Protein AF-A0A813E340-F1 (afdb_monomer)

Foldseek 3Di:
DPVVVVVVVVVVLPWFAALDADPVRDGPRDTDAFKWKAWLQLGIHDPVVCCVDPVPAQADPRQRDHNTDIDMDTPYPVSCVVVVVVVCPPDDPVVVVVVVVVVVVSVVVSSVSVVVSVVVVVVVVVVVVVVVVVVVVVVVVVVVVVVVVVVVVVVVVVVVVVVVVVVVVVVVVVVVVVVVVVVVVVVVVVVVCCVVVPDDDDDDPPPPDDDDDPDDDDDDDDDDDDDDDDDDDPDPDDPDPDDDDDDDDDDDDPDDDPDPDDDPDDSDDPPPDDDPDDDDDDDDDDDDDD

Radius of gyration: 48.77 Å; 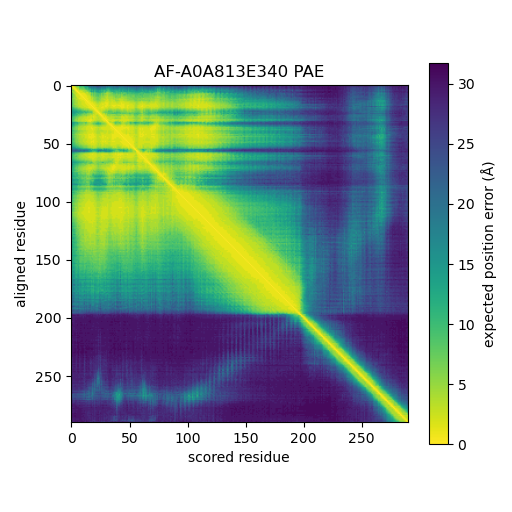Cα contacts (8 Å, |Δi|>4): 130; chains: 1; bounding box: 117×47×152 Å

Organism: Polarella glacialis (NCBI:txid89957)

Solvent-accessible surface area (backbone atoms only — not comparable to full-atom values): 18513 Å² total; per-residue (Å²): 134,71,64,69,59,55,55,50,52,50,52,57,69,74,45,52,50,24,60,50,64,46,97,87,69,52,60,65,59,49,72,51,59,47,63,34,33,36,32,57,75,68,51,42,26,43,68,72,58,42,48,69,47,53,76,87,40,50,42,34,93,79,81,60,45,74,76,40,51,74,42,85,43,63,64,32,71,67,56,43,59,63,46,55,59,64,72,52,63,91,56,54,75,67,58,51,49,53,53,51,49,53,53,48,51,48,52,52,51,52,53,50,51,52,51,51,55,49,50,55,50,49,54,54,48,52,54,51,50,55,52,49,54,49,54,52,49,54,50,53,53,50,54,50,51,53,52,53,53,50,53,51,50,50,52,53,51,50,54,50,48,56,53,52,52,52,51,48,51,52,52,50,53,48,51,55,48,51,53,51,54,48,52,54,50,51,51,51,50,56,49,52,52,50,67,78,56,61,93,69,83,79,83,80,85,78,75,77,72,85,76,82,84,84,81,81,82,83,73,92,84,84,87,88,88,86,89,83,90,88,87,87,78,90,68,89,72,76,91,72,88,67,91,72,88,87,76,88,88,86,78,90,74,94,67,90,75,74,83,76,73,73,79,85,69,82,80,60,78,83,83,79,78,84,81,84,79,84,79,85,82,87,82,85,86,89,85,87,88,134

Mean predicted aligned error: 17.82 Å

pLDDT: mean 73.55, std 25.64, range [28.47, 98.5]

Sequence (290 aa):
MDHGKDDERLAEFYTLRCNWTGQDGQSCGKSMGEDCWITSCGHIFCFEHAKAAFDDGESCPVCQFVGSRIVQANLSREGRAKRKSGFLLGLAPSEILDSAEAALDFWINQKALEAGHRSQRCEILEHRETSIAKSVKDQVEASRSECQELELEQLELQQKLEATEAEQGKVSSHIQRMKRNLADAEEQYASLRRQVYGSSSPAPAFRHQAQPAFGFGSPMFHGATPAGARRTSFAMGPSKVLGQSFDEGQARLHGRLQAGRPALVPAFSFSGAQDSGAASVAGNGFGSLR

Structure (mmCIF, N/CA/C/O backbone):
data_AF-A0A813E340-F1
#
_entry.id   AF-A0A813E340-F1
#
loop_
_atom_site.group_PDB
_atom_site.id
_atom_site.type_symbol
_atom_site.label_atom_id
_atom_site.label_alt_id
_atom_site.label_comp_id
_atom_site.label_asym_id
_atom_site.label_entity_id
_atom_site.label_seq_id
_atom_site.pdbx_PDB_ins_code
_atom_site.Cartn_x
_atom_site.Cartn_y
_atom_site.Cartn_z
_atom_site.occupancy
_atom_site.B_iso_or_equiv
_atom_site.auth_seq_id
_atom_site.auth_comp_id
_atom_site.auth_asym_id
_atom_site.auth_atom_id
_atom_site.pdbx_PDB_model_num
ATOM 1 N N . MET A 1 1 ? -19.128 8.472 -27.074 1.00 48.56 1 MET A N 1
ATOM 2 C CA . MET A 1 1 ? -17.884 7.813 -27.514 1.00 48.56 1 MET A CA 1
ATOM 3 C C . MET A 1 1 ? -16.748 8.497 -26.778 1.00 48.56 1 MET A C 1
ATOM 5 O O . MET A 1 1 ? -16.566 9.693 -26.951 1.00 48.56 1 MET A O 1
ATOM 9 N N . ASP A 1 2 ? -16.113 7.780 -25.854 1.00 58.47 2 ASP A N 1
ATOM 10 C CA . ASP A 1 2 ? -15.209 8.301 -24.813 1.00 58.47 2 ASP A CA 1
ATOM 11 C C . ASP A 1 2 ? -13.740 8.269 -25.283 1.00 58.47 2 ASP A C 1
ATOM 13 O O . ASP A 1 2 ? -12.853 7.815 -24.569 1.00 58.47 2 ASP A O 1
ATOM 17 N N . HIS A 1 3 ? -13.488 8.704 -26.527 1.00 60.94 3 HIS A N 1
ATOM 18 C CA . HIS A 1 3 ? -12.179 8.563 -27.187 1.00 60.94 3 HIS A CA 1
ATOM 19 C C . HIS A 1 3 ? -11.029 9.235 -26.420 1.00 60.94 3 HIS A C 1
ATOM 21 O O . HIS A 1 3 ? -9.895 8.779 -26.499 1.00 60.94 3 HIS A O 1
ATOM 27 N N . GLY A 1 4 ? -11.319 10.272 -25.627 1.00 69.50 4 GLY A N 1
ATOM 28 C CA . GLY A 1 4 ? -10.304 10.960 -24.827 1.00 69.50 4 GLY A CA 1
ATOM 29 C C . GLY A 1 4 ? -9.736 10.120 -23.678 1.00 69.50 4 GLY A C 1
ATOM 30 O O . GLY A 1 4 ? -8.553 10.242 -23.374 1.00 69.50 4 GLY A O 1
ATOM 31 N N . LYS A 1 5 ? -10.535 9.237 -23.061 1.00 70.75 5 LYS A N 1
ATOM 32 C CA . LYS A 1 5 ? -10.056 8.406 -21.940 1.00 70.75 5 LYS A CA 1
ATOM 33 C C . LYS A 1 5 ? -9.198 7.238 -22.396 1.00 70.75 5 LYS A C 1
ATOM 35 O O . LYS A 1 5 ? -8.314 6.808 -21.659 1.00 70.75 5 LYS A O 1
ATOM 40 N N . ASP A 1 6 ? -9.457 6.718 -23.589 1.00 75.81 6 ASP A N 1
ATOM 41 C CA . ASP A 1 6 ? -8.664 5.624 -24.142 1.00 75.81 6 ASP A CA 1
ATOM 42 C C . ASP A 1 6 ? -7.266 6.116 -24.543 1.00 75.81 6 ASP A C 1
ATOM 44 O O . ASP A 1 6 ? -6.274 5.461 -24.219 1.00 75.81 6 ASP A O 1
ATOM 48 N N . ASP A 1 7 ? -7.167 7.316 -25.124 1.00 78.94 7 ASP A N 1
ATOM 49 C CA . ASP A 1 7 ? -5.881 7.953 -25.433 1.00 78.94 7 ASP A CA 1
ATOM 50 C C . ASP A 1 7 ? -5.065 8.262 -24.167 1.00 78.94 7 ASP A C 1
ATOM 52 O O . ASP A 1 7 ? -3.851 8.045 -24.137 1.00 78.94 7 ASP A O 1
ATOM 56 N N . GLU A 1 8 ? -5.719 8.707 -23.091 1.00 81.94 8 GLU A N 1
ATOM 57 C CA . GLU A 1 8 ? -5.068 8.969 -21.802 1.00 81.94 8 GLU A CA 1
ATOM 58 C C . GLU A 1 8 ? -4.536 7.682 -21.151 1.00 81.94 8 GLU A C 1
ATOM 60 O O . GLU A 1 8 ? -3.386 7.630 -20.707 1.00 81.94 8 GLU A O 1
ATOM 65 N N . ARG A 1 9 ? -5.325 6.601 -21.168 1.00 82.56 9 ARG A N 1
ATOM 66 C CA . ARG A 1 9 ? -4.911 5.285 -20.650 1.00 82.56 9 ARG A CA 1
ATOM 67 C C . ARG A 1 9 ? -3.750 4.691 -21.437 1.00 82.56 9 ARG A C 1
ATOM 69 O O . ARG A 1 9 ? -2.840 4.104 -20.851 1.00 82.56 9 ARG A O 1
ATOM 76 N N . LEU A 1 10 ? -3.765 4.843 -22.760 1.00 82.25 10 LEU A N 1
ATOM 77 C CA . LEU A 1 10 ? -2.657 4.422 -23.613 1.00 82.25 10 LEU A CA 1
ATOM 78 C C . LEU A 1 10 ? -1.402 5.245 -23.317 1.00 82.25 10 LEU A C 1
ATOM 80 O O . LEU A 1 10 ? -0.323 4.673 -23.169 1.00 82.25 10 LEU A O 1
ATOM 84 N N . ALA A 1 11 ? -1.527 6.565 -23.168 1.00 82.38 11 ALA A N 1
ATOM 85 C CA . ALA A 1 11 ? -0.404 7.423 -22.804 1.00 82.38 11 ALA A CA 1
ATOM 86 C C . ALA A 1 11 ? 0.206 7.021 -21.450 1.00 82.38 11 ALA A C 1
ATOM 88 O O . ALA A 1 11 ? 1.430 6.935 -21.326 1.00 82.38 11 ALA A O 1
ATOM 89 N N . GLU A 1 12 ? -0.625 6.691 -20.461 1.00 84.69 12 GLU A N 1
ATOM 90 C CA . GLU A 1 12 ? -0.157 6.181 -19.174 1.00 84.69 12 GLU A CA 1
ATOM 91 C C . GLU A 1 12 ? 0.558 4.826 -19.313 1.00 84.69 12 GLU A C 1
ATOM 93 O O . GLU A 1 12 ? 1.640 4.636 -18.750 1.00 84.69 12 GLU A O 1
ATOM 98 N N . PHE A 1 13 ? 0.008 3.897 -20.101 1.00 86.12 13 PHE A N 1
ATOM 99 C CA . PHE A 1 13 ? 0.634 2.598 -20.351 1.00 86.12 13 PHE A CA 1
ATOM 100 C C . PHE A 1 13 ? 1.993 2.733 -21.051 1.00 86.12 13 PHE A C 1
ATOM 102 O O . PHE A 1 13 ? 2.943 2.036 -20.687 1.00 86.12 13 PHE A O 1
ATOM 109 N N . TYR A 1 14 ? 2.121 3.660 -22.005 1.00 86.56 14 TYR A N 1
ATOM 110 C CA . TYR A 1 14 ? 3.369 3.945 -22.720 1.00 86.56 14 TYR A CA 1
ATOM 111 C C . TYR A 1 14 ? 4.336 4.866 -21.966 1.00 86.56 14 TYR A C 1
ATOM 113 O O . TYR A 1 14 ? 5.409 5.195 -22.479 1.00 86.56 14 TYR A O 1
ATOM 121 N N . THR A 1 15 ? 4.012 5.261 -20.741 1.00 89.75 15 THR A N 1
ATOM 122 C CA . THR A 1 15 ? 4.936 6.023 -19.906 1.00 89.75 15 THR A CA 1
ATOM 123 C C . THR A 1 15 ? 5.865 5.065 -19.164 1.00 89.75 15 THR A C 1
ATOM 125 O O . THR A 1 15 ? 5.404 4.120 -18.525 1.00 89.75 15 THR A O 1
ATOM 128 N N . LEU A 1 16 ? 7.180 5.279 -19.263 1.00 92.12 16 LEU A N 1
ATOM 129 C CA . LEU A 1 16 ? 8.168 4.553 -18.455 1.00 92.12 16 LEU A CA 1
ATOM 130 C C . LEU A 1 16 ? 8.245 5.149 -17.056 1.00 92.12 16 LEU A C 1
ATOM 132 O O . LEU A 1 16 ? 8.024 6.347 -16.877 1.00 92.12 16 LEU A O 1
ATOM 136 N N . ARG A 1 17 ? 8.580 4.329 -16.062 1.00 93.44 17 ARG A N 1
ATOM 137 C CA . ARG A 1 17 ? 8.664 4.757 -14.661 1.00 93.44 17 ARG A CA 1
ATOM 138 C C . ARG A 1 17 ? 10.006 4.407 -14.041 1.00 93.44 17 ARG A C 1
ATOM 140 O O . ARG A 1 17 ? 10.667 3.470 -14.459 1.00 93.44 17 ARG A O 1
ATOM 147 N N . CYS A 1 18 ? 10.385 5.164 -13.016 1.00 94.56 18 CYS A N 1
ATOM 148 C CA . CYS A 1 18 ? 11.613 4.934 -12.254 1.00 94.56 18 CYS A CA 1
ATOM 149 C C . CYS A 1 18 ? 11.648 3.509 -11.683 1.00 94.56 18 CYS A C 1
ATOM 151 O O . CYS A 1 18 ? 10.710 3.118 -10.984 1.00 94.56 18 CYS A O 1
ATOM 153 N N . ASN A 1 19 ? 12.741 2.776 -11.917 1.00 94.75 19 ASN A N 1
ATOM 154 C CA . ASN A 1 19 ? 12.944 1.431 -11.369 1.00 94.75 19 ASN A CA 1
ATOM 155 C C . ASN A 1 19 ? 13.501 1.427 -9.938 1.00 94.75 19 ASN A C 1
ATOM 157 O O . ASN A 1 19 ? 13.744 0.352 -9.400 1.00 94.75 19 ASN A O 1
ATOM 161 N N . TRP A 1 20 ? 13.738 2.589 -9.322 1.00 93.06 20 TRP A N 1
ATOM 162 C CA . TRP A 1 20 ? 14.262 2.643 -7.958 1.00 93.06 20 TRP A CA 1
ATOM 163 C C . TRP A 1 20 ? 13.308 1.991 -6.956 1.00 93.06 20 TRP A C 1
ATOM 165 O O . TRP A 1 20 ? 12.118 2.327 -6.932 1.00 93.06 20 TRP A O 1
ATOM 175 N N . THR A 1 21 ? 13.870 1.150 -6.089 1.00 90.12 21 THR A N 1
ATOM 176 C CA . THR A 1 21 ? 13.181 0.511 -4.967 1.00 90.12 21 THR A CA 1
ATOM 177 C C . THR A 1 21 ? 14.000 0.732 -3.700 1.00 90.12 21 THR A C 1
ATOM 179 O O . THR A 1 21 ? 15.180 0.386 -3.652 1.00 90.12 21 THR A O 1
ATOM 182 N N . GLY A 1 22 ? 13.380 1.352 -2.696 1.00 85.38 22 GLY A N 1
ATOM 183 C CA . GLY A 1 22 ? 13.983 1.607 -1.392 1.00 85.38 22 GLY A CA 1
ATOM 184 C C . GLY A 1 22 ? 14.137 0.342 -0.545 1.00 85.38 22 GLY A C 1
ATOM 185 O O . GLY A 1 22 ? 13.577 -0.713 -0.845 1.00 85.38 22 GLY A O 1
ATOM 186 N N . GLN A 1 23 ? 14.893 0.456 0.550 1.00 77.56 23 GLN A N 1
ATOM 187 C CA . GLN A 1 23 ? 15.092 -0.636 1.516 1.00 77.56 23 GLN A CA 1
ATOM 188 C C . GLN A 1 23 ? 13.799 -1.028 2.248 1.00 77.56 23 GLN A C 1
ATOM 190 O O . GLN A 1 23 ? 13.656 -2.156 2.708 1.00 77.56 23 GLN A O 1
ATOM 195 N N . ASP A 1 24 ? 12.853 -0.099 2.325 1.00 76.81 24 ASP A N 1
ATOM 196 C CA . ASP A 1 24 ? 11.502 -0.262 2.859 1.00 76.81 24 ASP A CA 1
ATOM 197 C C . ASP A 1 24 ? 10.534 -0.935 1.865 1.00 76.81 24 ASP A C 1
ATOM 199 O O . ASP A 1 24 ? 9.350 -1.099 2.158 1.00 76.81 24 ASP A O 1
ATOM 203 N N . GLY A 1 25 ? 11.021 -1.322 0.680 1.00 74.62 25 GLY A N 1
ATOM 204 C CA . GLY A 1 25 ? 10.206 -1.902 -0.385 1.00 74.62 25 GLY A CA 1
ATOM 205 C C . GLY A 1 25 ? 9.369 -0.871 -1.144 1.00 74.62 25 GLY A C 1
ATOM 206 O O . GLY A 1 25 ? 8.532 -1.254 -1.965 1.00 74.62 25 GLY A O 1
ATOM 207 N N . GLN A 1 26 ? 9.573 0.432 -0.914 1.00 81.56 26 GLN A N 1
ATOM 208 C CA . GLN A 1 26 ? 8.868 1.463 -1.665 1.00 81.56 26 GLN A CA 1
ATOM 209 C C . GLN A 1 26 ? 9.531 1.699 -3.021 1.00 81.56 26 GLN A C 1
ATOM 211 O O . GLN A 1 26 ? 10.669 2.155 -3.131 1.00 81.56 26 GLN A O 1
ATOM 216 N N . SER A 1 27 ? 8.787 1.413 -4.088 1.00 89.12 27 SER A N 1
ATOM 217 C CA . SER A 1 27 ? 9.181 1.779 -5.447 1.00 89.12 27 SER A CA 1
ATOM 218 C C . SER A 1 27 ? 8.910 3.264 -5.700 1.00 89.12 27 SER A C 1
ATOM 220 O O . SER A 1 27 ? 7.801 3.727 -5.426 1.00 89.12 27 SER A O 1
ATOM 222 N N . CYS A 1 28 ? 9.844 3.985 -6.322 1.00 91.31 28 CYS A N 1
ATOM 223 C CA . CYS A 1 28 ? 9.657 5.394 -6.681 1.00 91.31 28 CYS A CA 1
ATOM 224 C C . CYS A 1 28 ? 8.446 5.606 -7.609 1.00 91.31 28 CYS A C 1
ATOM 226 O O . CYS A 1 28 ? 7.626 6.490 -7.374 1.00 91.31 28 CYS A O 1
ATOM 228 N N . GLY A 1 29 ? 8.335 4.829 -8.695 1.00 85.81 29 GLY A N 1
ATOM 229 C CA . GLY A 1 29 ? 7.180 4.861 -9.606 1.00 85.81 29 GLY A CA 1
ATOM 230 C C . GLY A 1 29 ? 6.949 6.175 -10.373 1.00 85.81 29 GLY A C 1
ATOM 231 O O . GLY A 1 29 ? 5.983 6.264 -11.140 1.00 85.81 29 GLY A O 1
ATOM 232 N N . LYS A 1 30 ? 7.821 7.182 -10.200 1.00 91.88 30 LYS A N 1
ATOM 233 C CA . LYS A 1 30 ? 7.754 8.479 -10.888 1.00 91.88 30 LYS A CA 1
ATOM 234 C C . LYS A 1 30 ? 7.767 8.255 -12.396 1.00 91.88 30 LYS A C 1
ATOM 236 O O . LYS A 1 30 ? 8.644 7.557 -12.906 1.00 91.88 30 LYS A O 1
ATOM 241 N N . SER A 1 31 ? 6.789 8.835 -13.084 1.00 91.56 31 SER A N 1
ATOM 242 C CA . SER A 1 31 ? 6.711 8.840 -14.542 1.00 91.56 31 SER A CA 1
ATOM 243 C C . SER A 1 31 ? 7.904 9.584 -15.133 1.00 91.56 31 SER A C 1
ATOM 245 O O . SER A 1 31 ? 8.224 10.693 -14.703 1.00 91.56 31 SER A O 1
ATOM 247 N N . MET A 1 32 ? 8.555 8.975 -16.117 1.00 89.25 32 MET A N 1
ATOM 248 C CA . MET A 1 32 ? 9.636 9.596 -16.867 1.00 89.25 32 MET A CA 1
ATOM 249 C C . MET A 1 32 ? 9.035 10.538 -17.898 1.00 89.25 32 MET A C 1
ATOM 251 O O . MET A 1 32 ? 8.303 10.112 -18.791 1.00 89.25 32 MET A O 1
ATOM 255 N N . GLY A 1 33 ? 9.315 11.826 -17.716 1.00 76.75 33 GLY A N 1
ATOM 256 C CA . GLY A 1 33 ? 8.955 12.870 -18.662 1.00 76.75 33 GLY A CA 1
ATOM 257 C C . GLY A 1 33 ? 10.010 12.987 -19.755 1.00 76.75 33 GLY A C 1
ATOM 258 O O . GLY A 1 33 ? 10.307 12.029 -20.465 1.00 76.75 33 GLY A O 1
ATOM 259 N N . GLU A 1 34 ? 10.574 14.183 -19.890 1.00 80.69 34 GLU A N 1
ATOM 260 C CA . GLU A 1 34 ? 11.522 14.476 -20.960 1.00 80.69 34 GLU A CA 1
ATOM 261 C C . GLU A 1 34 ? 12.901 13.899 -20.695 1.00 80.69 34 GLU A C 1
ATOM 263 O O . GLU A 1 34 ? 13.431 13.285 -21.605 1.00 80.69 34 GLU A O 1
ATOM 268 N N . ASP A 1 35 ? 13.438 14.011 -19.480 1.00 88.62 35 ASP A N 1
ATOM 269 C CA . ASP A 1 35 ? 14.777 13.526 -19.149 1.00 88.62 35 ASP A CA 1
ATOM 270 C C . ASP A 1 35 ? 14.742 12.385 -18.133 1.00 88.62 35 ASP A C 1
ATOM 272 O O . ASP A 1 35 ? 14.061 12.435 -17.104 1.00 88.62 35 ASP A O 1
ATOM 276 N N . CYS A 1 36 ? 15.525 11.355 -18.424 1.00 93.38 36 CYS A N 1
ATOM 277 C CA . CYS A 1 36 ? 15.741 10.210 -17.559 1.00 93.38 36 CYS A CA 1
ATOM 278 C C . CYS A 1 36 ? 17.195 9.753 -17.639 1.00 93.38 36 CYS A C 1
ATOM 280 O O . CYS A 1 36 ? 17.925 10.102 -18.567 1.00 93.38 36 CYS A O 1
ATOM 282 N N . TRP A 1 37 ? 17.597 8.902 -16.707 1.00 94.12 37 TRP A N 1
ATOM 283 C CA . TRP A 1 37 ? 18.919 8.301 -16.711 1.00 94.12 37 TRP A CA 1
ATOM 284 C C . TRP A 1 37 ? 18.786 6.804 -16.892 1.00 94.12 37 TRP A C 1
ATOM 286 O O . TRP A 1 37 ? 18.037 6.159 -16.163 1.00 94.12 37 TRP A O 1
ATOM 296 N N . ILE A 1 38 ? 19.491 6.266 -17.880 1.00 93.88 38 ILE A N 1
ATOM 297 C CA . ILE A 1 38 ? 19.428 4.857 -18.246 1.00 93.88 38 ILE A CA 1
ATOM 298 C C . ILE A 1 38 ? 20.795 4.241 -18.001 1.00 93.88 38 ILE A C 1
ATOM 300 O O . ILE A 1 38 ? 21.821 4.798 -18.391 1.00 93.88 38 ILE A O 1
ATOM 304 N N . THR A 1 39 ? 20.818 3.090 -17.348 1.00 94.56 39 THR A N 1
ATOM 305 C CA . THR A 1 39 ? 22.041 2.325 -17.160 1.00 94.56 39 THR A CA 1
ATOM 306 C C . THR A 1 39 ? 22.346 1.434 -18.359 1.00 94.56 39 THR A C 1
ATOM 308 O O . THR A 1 39 ? 21.455 1.016 -19.091 1.00 94.56 39 THR A O 1
ATOM 311 N N . SER A 1 40 ? 23.613 1.067 -18.524 1.00 92.25 40 SER A N 1
ATOM 312 C CA . SER A 1 40 ? 24.061 0.065 -19.509 1.00 92.25 40 SER A CA 1
ATOM 313 C C . SER A 1 40 ? 23.384 -1.304 -19.350 1.00 92.25 40 SER A C 1
ATOM 315 O O . SER A 1 40 ? 23.195 -2.006 -20.336 1.00 92.25 40 SER A O 1
ATOM 317 N N . CYS A 1 41 ? 22.952 -1.660 -18.136 1.00 92.56 41 CYS A N 1
ATOM 318 C CA . CYS A 1 41 ? 22.140 -2.853 -17.876 1.00 92.56 41 CYS A CA 1
ATOM 319 C C . CYS A 1 41 ? 20.631 -2.656 -18.126 1.00 92.56 41 CYS A C 1
ATOM 321 O O . CYS A 1 41 ? 19.849 -3.561 -17.850 1.00 92.56 41 CYS A O 1
ATOM 323 N N . GLY A 1 42 ? 20.212 -1.490 -18.629 1.00 92.12 42 GLY A N 1
ATOM 324 C CA . GLY A 1 42 ? 18.847 -1.241 -19.083 1.00 92.12 42 GLY A CA 1
ATOM 325 C C . GLY A 1 42 ? 17.848 -0.830 -18.001 1.00 92.12 42 GLY A C 1
ATOM 326 O O . GLY A 1 42 ? 16.657 -0.994 -18.229 1.00 92.12 42 GLY A O 1
ATOM 327 N N . HIS A 1 43 ? 18.274 -0.287 -16.857 1.00 94.25 43 HIS A N 1
ATOM 328 C CA . HIS A 1 43 ? 17.375 0.267 -15.831 1.00 94.25 43 HIS A CA 1
ATOM 329 C C . HIS A 1 43 ? 17.270 1.792 -15.940 1.00 94.25 43 HIS A C 1
ATOM 331 O O . HIS A 1 43 ? 18.256 2.464 -16.238 1.00 94.25 43 HIS A O 1
ATOM 337 N N . ILE A 1 44 ? 16.080 2.337 -15.684 1.00 95.19 44 ILE A N 1
ATOM 338 C CA . ILE A 1 44 ? 15.746 3.757 -15.805 1.00 95.19 44 ILE A CA 1
ATOM 339 C C . ILE A 1 44 ? 15.495 4.413 -14.440 1.00 95.19 44 ILE A C 1
ATOM 341 O O . ILE A 1 44 ? 14.790 3.881 -13.578 1.00 95.19 44 ILE A O 1
ATOM 345 N N . PHE A 1 45 ? 16.037 5.615 -14.258 1.00 94.69 45 PHE A N 1
ATOM 346 C CA . PHE A 1 45 ? 15.975 6.382 -13.015 1.00 94.69 45 PHE A CA 1
ATOM 347 C C . PHE A 1 45 ? 15.578 7.839 -13.273 1.00 94.69 45 PHE A C 1
ATOM 349 O O . PHE A 1 45 ? 15.897 8.414 -14.318 1.00 94.69 45 PHE A O 1
ATOM 356 N N . CYS A 1 46 ? 14.902 8.456 -12.296 1.00 94.88 46 CYS A N 1
ATOM 357 C CA . CYS A 1 46 ? 14.761 9.913 -12.264 1.00 94.88 46 CYS A CA 1
ATOM 358 C C . CYS A 1 46 ? 16.077 10.555 -11.811 1.00 94.88 46 CYS A C 1
ATOM 360 O O . CYS A 1 46 ? 16.925 9.883 -11.226 1.00 94.88 46 CYS A O 1
ATOM 362 N N . PHE A 1 47 ? 16.207 11.866 -12.017 1.00 93.12 47 PHE A N 1
ATOM 363 C CA . PHE A 1 47 ? 17.400 12.626 -11.635 1.00 93.12 47 PHE A CA 1
ATOM 364 C C . PHE A 1 47 ? 17.836 12.379 -10.187 1.00 93.12 47 PHE A C 1
ATOM 366 O O . PHE A 1 47 ? 18.999 12.095 -9.931 1.00 93.12 47 PHE A O 1
ATOM 373 N N . GLU A 1 48 ? 16.887 12.448 -9.253 1.00 93.50 48 GLU A N 1
ATOM 374 C CA . GLU A 1 48 ? 17.141 12.315 -7.816 1.00 93.50 48 GLU A CA 1
ATOM 375 C C . GLU A 1 48 ? 17.772 10.956 -7.473 1.00 93.50 48 GLU A C 1
ATOM 377 O O . GLU A 1 48 ? 18.801 10.906 -6.805 1.00 93.50 48 GLU A O 1
ATOM 382 N N . HIS A 1 49 ? 17.204 9.859 -7.986 1.00 93.19 49 HIS A N 1
ATOM 383 C CA . HIS A 1 49 ? 17.709 8.509 -7.720 1.00 93.19 49 HIS A CA 1
ATOM 384 C C . HIS A 1 49 ? 18.960 8.175 -8.531 1.00 93.19 49 HIS A C 1
ATOM 386 O O . HIS A 1 49 ? 19.822 7.458 -8.038 1.00 93.19 49 HIS A O 1
ATOM 392 N N . ALA A 1 50 ? 19.082 8.697 -9.753 1.00 92.62 50 ALA A N 1
ATOM 393 C CA . ALA A 1 50 ? 20.293 8.546 -10.550 1.00 92.62 50 ALA A CA 1
ATOM 394 C C . ALA A 1 50 ? 21.485 9.195 -9.843 1.00 92.62 50 ALA A C 1
ATOM 396 O O . ALA A 1 50 ? 22.525 8.567 -9.684 1.00 92.62 50 ALA A O 1
ATOM 397 N N . LYS A 1 51 ? 21.300 10.425 -9.357 1.00 91.69 51 LYS A N 1
ATOM 398 C CA . LYS A 1 51 ? 22.311 11.142 -8.590 1.00 91.69 51 LYS A CA 1
ATOM 399 C C . LYS A 1 51 ? 22.673 10.385 -7.309 1.00 91.69 51 LYS A C 1
ATOM 401 O O . LYS A 1 51 ? 23.828 10.050 -7.101 1.00 91.69 51 LYS A O 1
ATOM 406 N N . ALA A 1 52 ? 21.678 10.015 -6.502 1.00 89.75 52 ALA A N 1
ATOM 407 C CA . ALA A 1 52 ? 21.922 9.304 -5.247 1.00 89.75 52 ALA A CA 1
ATOM 408 C C . ALA A 1 52 ? 22.625 7.944 -5.429 1.00 89.75 52 ALA A C 1
ATOM 410 O O . ALA A 1 52 ? 23.423 7.552 -4.587 1.00 89.75 52 ALA A O 1
ATOM 411 N N . ALA A 1 53 ? 22.324 7.213 -6.506 1.00 87.50 53 ALA A N 1
ATOM 412 C CA . ALA A 1 53 ? 22.873 5.878 -6.730 1.00 87.50 53 ALA A CA 1
ATOM 413 C C . ALA A 1 53 ? 24.281 5.885 -7.341 1.00 87.50 53 ALA A C 1
ATOM 415 O O . ALA A 1 53 ? 25.061 4.976 -7.066 1.00 87.50 53 ALA A O 1
ATOM 416 N N . PHE A 1 54 ? 24.590 6.881 -8.178 1.00 85.38 54 PHE A N 1
ATOM 417 C CA . PHE A 1 54 ? 25.812 6.911 -8.987 1.00 85.38 54 PHE A CA 1
ATOM 418 C C . PHE A 1 54 ? 26.795 8.027 -8.599 1.00 85.38 54 PHE A C 1
ATOM 420 O O . PHE A 1 54 ? 27.846 8.128 -9.225 1.00 85.38 54 PHE A O 1
ATOM 427 N N . ASP A 1 55 ? 26.497 8.829 -7.567 1.00 82.44 55 ASP A N 1
ATOM 428 C CA . ASP A 1 55 ? 27.475 9.757 -6.972 1.00 82.44 55 ASP A CA 1
ATOM 429 C C . ASP A 1 55 ? 28.615 8.985 -6.260 1.00 82.44 55 ASP A C 1
ATOM 431 O O . ASP A 1 55 ? 29.772 9.385 -6.368 1.00 82.44 55 ASP A O 1
ATOM 435 N N . ASP A 1 56 ? 28.313 7.845 -5.615 1.00 69.38 56 ASP A N 1
ATOM 436 C CA . ASP A 1 56 ? 29.276 7.051 -4.819 1.00 69.38 56 ASP A CA 1
ATOM 437 C C . ASP A 1 56 ? 29.488 5.604 -5.326 1.00 69.38 56 ASP A C 1
ATOM 439 O O . ASP A 1 56 ? 30.350 4.881 -4.817 1.00 69.38 56 ASP A O 1
ATOM 443 N N . GLY A 1 57 ? 28.694 5.141 -6.300 1.00 67.25 57 GLY A N 1
ATOM 444 C CA . GLY A 1 57 ? 28.619 3.729 -6.692 1.00 67.25 57 GLY A CA 1
ATOM 445 C C . GLY A 1 57 ? 28.686 3.479 -8.200 1.00 67.25 57 GLY A C 1
ATOM 446 O O . GLY A 1 57 ? 28.049 4.161 -8.995 1.00 67.25 57 GLY A O 1
ATOM 447 N N . GLU A 1 58 ? 29.414 2.431 -8.599 1.00 79.62 58 GLU A N 1
ATOM 448 C CA . GLU A 1 58 ? 29.471 1.949 -9.993 1.00 79.62 58 GLU A CA 1
ATOM 449 C C . GLU A 1 58 ? 28.509 0.776 -10.267 1.00 79.62 58 GLU A C 1
ATOM 451 O O . GLU A 1 58 ? 28.553 0.162 -11.339 1.00 79.62 58 GLU A O 1
ATOM 456 N N . SER A 1 59 ? 27.665 0.404 -9.300 1.00 90.38 59 SER A N 1
ATOM 457 C CA . SER A 1 59 ? 26.746 -0.727 -9.424 1.00 90.38 59 SER A CA 1
ATOM 458 C C . SER A 1 59 ? 25.302 -0.282 -9.619 1.00 90.38 59 SER A C 1
ATOM 460 O O . SER A 1 59 ? 24.827 0.687 -9.032 1.00 90.38 59 SER A O 1
ATOM 462 N N . CYS A 1 60 ? 24.568 -1.006 -10.464 1.00 91.69 60 CYS A N 1
ATOM 463 C CA . CYS A 1 60 ? 23.147 -0.739 -10.631 1.00 91.69 60 CYS A CA 1
ATOM 464 C C . CYS A 1 60 ? 22.379 -1.118 -9.351 1.00 91.69 60 CYS A C 1
ATOM 466 O O . CYS A 1 60 ? 22.464 -2.271 -8.932 1.00 91.69 60 CYS A O 1
ATOM 468 N N . PRO A 1 61 ? 21.549 -0.232 -8.773 1.00 90.38 61 PRO A N 1
ATOM 469 C CA . PRO A 1 61 ? 20.807 -0.539 -7.547 1.00 90.38 61 PRO A CA 1
ATOM 470 C C . PRO A 1 61 ? 19.716 -1.606 -7.740 1.00 90.38 61 PRO A C 1
ATOM 472 O O . PRO A 1 61 ? 19.241 -2.173 -6.763 1.00 90.38 61 PRO A O 1
ATOM 475 N N . VAL A 1 62 ? 19.321 -1.897 -8.987 1.00 91.25 62 VAL A N 1
ATOM 476 C CA . VAL A 1 62 ? 18.250 -2.860 -9.294 1.00 91.25 62 VAL A CA 1
ATOM 477 C C . VAL A 1 62 ? 18.804 -4.272 -9.480 1.00 91.25 62 VAL A C 1
ATOM 479 O O . VAL A 1 62 ? 18.381 -5.196 -8.793 1.00 91.25 62 VAL A O 1
ATOM 482 N N . CYS A 1 63 ? 19.771 -4.455 -10.384 1.00 91.62 63 CYS A N 1
ATOM 483 C CA . CYS A 1 63 ? 20.343 -5.775 -10.684 1.00 91.62 63 CYS A CA 1
ATOM 484 C C . CYS A 1 63 ? 21.728 -6.021 -10.077 1.00 91.62 63 CYS A C 1
ATOM 486 O O . CYS A 1 63 ? 22.293 -7.091 -10.284 1.00 91.62 63 CYS A O 1
ATOM 488 N N . GLN A 1 64 ? 22.289 -5.041 -9.363 1.00 90.62 64 GLN A N 1
ATOM 489 C CA . GLN A 1 64 ? 23.609 -5.115 -8.721 1.00 90.62 64 GLN A CA 1
ATOM 490 C C . GLN A 1 64 ? 24.768 -5.355 -9.702 1.00 90.62 64 GLN A C 1
ATOM 492 O O . GLN A 1 64 ? 25.865 -5.738 -9.299 1.00 90.62 64 GLN A O 1
ATOM 497 N N . PHE A 1 65 ? 24.554 -5.091 -10.995 1.00 90.25 65 PHE A N 1
ATOM 498 C CA . PHE A 1 65 ? 25.599 -5.189 -12.008 1.00 90.25 65 PHE A CA 1
ATOM 499 C C . PHE A 1 65 ? 26.676 -4.124 -11.772 1.00 90.25 65 PHE A C 1
ATOM 501 O O . PHE A 1 65 ? 26.376 -2.929 -11.811 1.00 90.25 65 PHE A O 1
ATOM 508 N N . VAL A 1 66 ? 27.909 -4.566 -11.522 1.00 87.94 66 VAL A N 1
ATOM 509 C CA . VAL A 1 66 ? 29.090 -3.721 -11.275 1.00 87.94 66 VAL A CA 1
ATOM 510 C C . VAL A 1 66 ? 29.650 -3.193 -12.598 1.00 87.94 66 VAL A C 1
ATOM 512 O O . VAL A 1 66 ? 29.695 -3.922 -13.586 1.00 87.94 66 VAL A O 1
ATOM 515 N N . GLY A 1 67 ? 30.087 -1.932 -12.625 1.00 84.38 67 GLY A N 1
ATOM 516 C CA . GLY A 1 67 ? 30.550 -1.262 -13.846 1.00 84.38 67 GLY A CA 1
ATOM 517 C C . GLY A 1 67 ? 29.400 -0.736 -14.710 1.00 84.38 67 GLY A C 1
ATOM 518 O O . GLY A 1 67 ? 29.566 -0.471 -15.903 1.00 84.38 67 GLY A O 1
ATOM 519 N N . SER A 1 68 ? 28.215 -0.592 -14.117 1.00 86.00 68 SER A N 1
ATOM 520 C CA . SER A 1 68 ? 27.033 -0.075 -14.786 1.00 86.00 68 SER A CA 1
ATOM 521 C C . SER A 1 68 ? 27.200 1.418 -15.067 1.00 86.00 68 SER A C 1
ATOM 523 O O . SER A 1 68 ? 26.937 2.254 -14.209 1.00 86.00 68 SER A O 1
ATOM 525 N N . ARG A 1 69 ? 27.559 1.775 -16.302 1.00 87.31 69 ARG A N 1
ATOM 526 C CA . ARG A 1 69 ? 27.555 3.181 -16.740 1.00 87.31 69 ARG A CA 1
ATOM 527 C C . ARG A 1 69 ? 26.133 3.714 -16.837 1.00 87.31 69 ARG A C 1
ATOM 529 O O . ARG A 1 69 ? 25.234 2.965 -17.223 1.00 87.31 69 ARG A O 1
ATOM 536 N N . ILE A 1 70 ? 25.957 4.997 -16.542 1.00 91.31 70 ILE A N 1
ATOM 537 C CA . ILE A 1 70 ? 24.679 5.701 -16.629 1.00 91.31 70 ILE A CA 1
ATOM 538 C C . ILE A 1 70 ? 24.757 6.818 -17.669 1.00 91.31 70 ILE A C 1
ATOM 540 O O . ILE A 1 70 ? 25.747 7.543 -17.744 1.00 91.31 70 ILE A O 1
ATOM 544 N N . VAL A 1 71 ? 23.722 6.940 -18.497 1.00 91.12 71 VAL A N 1
ATOM 545 C CA . VAL A 1 71 ? 23.620 7.966 -19.540 1.00 91.12 71 VAL A CA 1
ATOM 546 C C . VAL A 1 71 ? 22.313 8.728 -19.402 1.00 91.12 71 VAL A C 1
ATOM 548 O O . VAL A 1 71 ? 21.265 8.146 -19.122 1.00 91.12 71 VAL A O 1
ATOM 551 N N . GLN A 1 72 ? 22.364 10.040 -19.620 1.00 90.94 72 GLN A N 1
ATOM 552 C CA . GLN A 1 72 ? 21.156 10.848 -19.715 1.00 90.94 72 GLN A CA 1
ATOM 553 C C . GLN A 1 72 ? 20.490 10.599 -21.072 1.00 90.94 72 GLN A C 1
ATOM 555 O O . GLN A 1 72 ? 21.115 10.706 -22.130 1.00 90.94 72 GLN A O 1
ATOM 560 N N . ALA A 1 73 ? 19.205 10.274 -21.046 1.00 88.00 73 ALA A N 1
ATOM 561 C CA . ALA A 1 73 ? 18.380 10.068 -22.221 1.00 88.00 73 ALA A CA 1
ATOM 562 C C . ALA A 1 73 ? 17.185 11.016 -22.184 1.00 88.00 73 ALA A C 1
ATOM 564 O O . ALA A 1 73 ? 16.626 11.283 -21.123 1.00 88.00 73 ALA A O 1
ATOM 565 N N . ASN A 1 74 ? 16.791 11.494 -23.368 1.00 86.31 74 ASN A N 1
ATOM 566 C CA . ASN A 1 74 ? 15.613 12.334 -23.514 1.00 86.31 74 ASN A CA 1
ATOM 567 C C . ASN A 1 74 ? 14.505 11.547 -24.230 1.00 86.31 74 ASN A C 1
ATOM 569 O O . ASN A 1 74 ? 14.698 11.100 -25.365 1.00 86.31 74 ASN A O 1
ATOM 573 N N . LEU A 1 75 ? 13.372 11.356 -23.556 1.00 82.75 75 LEU A N 1
ATOM 574 C CA . LEU A 1 75 ? 12.225 10.568 -24.013 1.00 82.75 75 LEU A CA 1
ATOM 575 C C . LEU A 1 75 ? 11.098 11.421 -24.617 1.00 82.75 75 LEU A C 1
ATOM 577 O O . LEU A 1 75 ? 10.064 10.872 -25.020 1.00 82.75 75 LEU A O 1
ATOM 581 N N . SER A 1 76 ? 11.291 12.740 -24.751 1.00 81.00 76 SER A N 1
ATOM 582 C CA . SER A 1 76 ? 10.301 13.628 -25.375 1.00 81.00 76 SER A CA 1
ATOM 583 C C . SER A 1 76 ? 9.920 13.145 -26.782 1.00 81.00 76 SER A C 1
ATOM 585 O O . SER A 1 76 ? 10.708 12.527 -27.508 1.00 81.00 76 SER A O 1
ATOM 587 N N . ARG A 1 77 ? 8.671 13.389 -27.194 1.00 74.75 77 ARG A N 1
ATOM 588 C CA . ARG A 1 77 ? 8.171 12.952 -28.510 1.00 74.75 77 ARG A CA 1
ATOM 589 C C . ARG A 1 77 ? 8.985 13.563 -29.657 1.00 74.75 77 ARG A C 1
ATOM 591 O O . ARG A 1 77 ? 9.333 12.851 -30.598 1.00 74.75 77 ARG A O 1
ATOM 598 N N . GLU A 1 78 ? 9.310 14.847 -29.545 1.00 73.94 78 GLU A N 1
ATOM 599 C CA . GLU A 1 78 ? 10.122 15.584 -30.516 1.00 73.94 78 GLU A CA 1
ATOM 600 C C . GLU A 1 78 ? 11.577 15.090 -30.529 1.00 73.94 78 GLU A C 1
ATOM 602 O O . GLU A 1 78 ? 12.117 14.767 -31.592 1.00 73.94 78 GLU A O 1
ATOM 607 N N . GLY A 1 79 ? 12.177 14.906 -29.346 1.00 72.06 79 GLY A N 1
ATOM 608 C CA . GLY A 1 79 ? 13.527 14.364 -29.198 1.00 72.06 79 GLY A CA 1
ATOM 609 C C . GLY A 1 79 ? 13.675 12.962 -29.791 1.00 72.06 79 GLY A C 1
ATOM 610 O O . GLY A 1 79 ? 14.669 12.678 -30.462 1.00 72.06 79 GLY A O 1
ATOM 611 N N . ARG A 1 80 ? 12.663 12.099 -29.624 1.00 74.62 80 ARG A N 1
ATOM 612 C CA . ARG A 1 80 ? 12.625 10.755 -30.224 1.00 74.62 80 ARG A CA 1
ATOM 613 C C . ARG A 1 80 ? 12.497 10.799 -31.745 1.00 74.62 80 ARG A C 1
ATOM 615 O O . ARG A 1 80 ? 13.201 10.055 -32.421 1.00 74.62 80 ARG A O 1
ATOM 622 N N . ALA A 1 81 ? 11.623 11.642 -32.295 1.00 72.69 81 ALA A N 1
ATOM 623 C CA . ALA A 1 81 ? 11.408 11.722 -33.742 1.00 72.69 81 ALA A CA 1
ATOM 624 C C . ALA A 1 81 ? 12.683 12.138 -34.494 1.00 72.69 81 ALA A C 1
ATOM 626 O O . ALA A 1 81 ? 13.038 11.513 -35.491 1.00 72.69 81 ALA A O 1
ATOM 627 N N . LYS A 1 82 ? 13.414 13.130 -33.970 1.00 71.12 82 LYS A N 1
ATOM 628 C CA . LYS A 1 82 ? 14.655 13.637 -34.575 1.00 71.12 82 LYS A CA 1
ATOM 629 C C . LYS A 1 82 ? 15.818 12.640 -34.503 1.00 71.12 82 LYS A C 1
ATOM 631 O O . LYS A 1 82 ? 16.626 12.575 -35.423 1.00 71.12 82 LYS A O 1
ATOM 636 N N . ARG A 1 83 ? 15.906 11.852 -33.424 1.00 72.06 83 ARG A N 1
ATOM 637 C CA . ARG A 1 83 ? 16.976 10.856 -33.229 1.00 72.06 83 ARG A CA 1
ATOM 638 C C . ARG A 1 83 ? 16.806 9.593 -34.069 1.00 72.06 83 ARG A C 1
ATOM 640 O O . ARG A 1 83 ? 17.800 9.023 -34.503 1.00 72.06 83 ARG A O 1
ATOM 647 N N . LYS A 1 84 ? 15.559 9.158 -34.279 1.00 72.88 84 LYS A N 1
ATOM 648 C CA . LYS A 1 84 ? 15.239 7.883 -34.942 1.00 72.88 84 LYS A CA 1
ATOM 649 C C . LYS A 1 84 ? 15.795 7.794 -36.357 1.00 72.88 84 LYS A C 1
ATOM 651 O O . LYS A 1 84 ? 16.401 6.791 -36.692 1.00 72.88 84 LYS A O 1
ATOM 656 N N . SER A 1 85 ? 15.603 8.821 -37.180 1.00 72.88 85 SER A N 1
ATOM 657 C CA . SER A 1 85 ? 16.142 8.805 -38.542 1.00 72.88 85 SER A CA 1
ATOM 658 C C . SER A 1 85 ? 17.662 8.932 -38.529 1.00 72.88 85 SER A C 1
ATOM 660 O O . SER A 1 85 ? 18.332 8.141 -39.174 1.00 72.88 85 SER A O 1
ATOM 662 N N . GLY A 1 86 ? 18.212 9.858 -37.738 1.00 76.06 86 GLY A N 1
ATOM 663 C CA . GLY A 1 86 ? 19.653 10.120 -37.695 1.00 76.06 86 GLY A CA 1
ATOM 664 C C . GLY A 1 86 ? 20.515 8.915 -37.309 1.00 76.06 86 GLY A C 1
ATOM 665 O O . GLY A 1 86 ? 21.561 8.721 -37.914 1.00 76.06 86 GLY A O 1
ATOM 666 N N . PHE A 1 87 ? 20.082 8.093 -36.346 1.00 80.88 87 PHE A N 1
ATOM 667 C CA . PHE A 1 87 ? 20.863 6.928 -35.902 1.00 80.88 87 PHE A CA 1
ATOM 668 C C . PHE A 1 87 ? 20.779 5.711 -36.818 1.00 80.88 87 PHE A C 1
ATOM 670 O O . PHE A 1 87 ? 21.651 4.853 -36.750 1.00 80.88 87 PHE A O 1
ATOM 677 N N . LEU A 1 88 ? 19.739 5.616 -37.645 1.00 85.94 88 LEU A N 1
ATOM 678 C CA . LEU A 1 88 ? 19.552 4.470 -38.536 1.00 85.94 88 LEU A CA 1
ATOM 679 C C . LEU A 1 88 ? 20.196 4.692 -39.913 1.00 85.94 88 LEU A C 1
ATOM 681 O O . LEU A 1 88 ? 20.355 3.745 -40.679 1.00 85.94 88 LEU A O 1
ATOM 685 N N . LEU A 1 89 ? 20.572 5.932 -40.244 1.00 87.44 89 LEU A N 1
ATOM 686 C CA . LEU A 1 89 ? 21.263 6.248 -41.493 1.00 87.44 89 LEU A CA 1
ATOM 687 C C . LEU A 1 89 ? 22.673 5.643 -41.490 1.00 87.44 89 LEU A C 1
ATOM 689 O O . LEU A 1 89 ? 23.495 5.972 -40.642 1.00 87.44 89 LEU A O 1
ATOM 693 N N . GLY A 1 90 ? 22.954 4.795 -42.481 1.00 87.31 90 GLY A N 1
ATOM 694 C CA . GLY A 1 90 ? 24.257 4.146 -42.655 1.00 87.31 90 GLY A CA 1
ATOM 695 C C . GLY A 1 90 ? 24.366 2.746 -42.048 1.00 87.31 90 GLY A C 1
ATOM 696 O O . GLY A 1 90 ? 25.381 2.095 -42.273 1.00 87.31 90 GLY A O 1
ATOM 697 N N . LEU A 1 91 ? 23.330 2.270 -41.349 1.00 90.44 91 LEU A N 1
ATOM 698 C CA . LEU A 1 91 ? 23.252 0.895 -40.853 1.00 90.44 91 LEU A CA 1
ATOM 699 C C . LEU A 1 91 ? 22.695 -0.056 -41.920 1.00 90.44 91 LEU A C 1
ATOM 701 O O . LEU A 1 91 ? 21.818 0.310 -42.711 1.00 90.44 91 LEU A O 1
ATOM 705 N N . ALA A 1 92 ? 23.175 -1.297 -41.924 1.00 94.88 92 ALA A N 1
ATOM 706 C CA . ALA A 1 92 ? 22.595 -2.366 -42.723 1.00 94.88 92 ALA A CA 1
ATOM 707 C C . ALA A 1 92 ? 21.200 -2.751 -42.187 1.00 94.88 92 ALA A C 1
ATOM 709 O O . ALA A 1 92 ? 20.941 -2.628 -40.988 1.00 94.88 92 ALA A O 1
ATOM 710 N N . PRO A 1 93 ? 20.292 -3.284 -43.031 1.00 94.81 93 PRO A N 1
ATOM 711 C CA . PRO A 1 93 ? 18.969 -3.714 -42.576 1.00 94.81 93 PRO A CA 1
ATOM 712 C C . PRO A 1 93 ? 18.996 -4.686 -41.387 1.00 94.81 93 PRO A C 1
ATOM 714 O O . PRO A 1 93 ? 18.121 -4.601 -40.533 1.00 94.81 93 PRO A O 1
ATOM 717 N N . SER A 1 94 ? 19.999 -5.567 -41.302 1.00 94.81 94 SER A N 1
ATOM 718 C CA . SER A 1 94 ? 20.183 -6.467 -40.156 1.00 94.81 94 SER A CA 1
ATOM 719 C C . SER A 1 94 ? 20.455 -5.704 -38.858 1.00 94.81 94 SER A C 1
ATOM 721 O O . SER A 1 94 ? 19.770 -5.929 -37.873 1.00 94.81 94 SER A O 1
ATOM 723 N N . GLU A 1 95 ? 21.359 -4.724 -38.874 1.00 92.94 95 GLU A N 1
ATOM 724 C CA . GLU A 1 95 ? 21.711 -3.927 -37.687 1.00 92.94 95 GLU A CA 1
ATOM 725 C C . GLU A 1 95 ? 20.535 -3.066 -37.199 1.00 92.94 95 GLU A C 1
ATOM 727 O O . GLU A 1 95 ? 20.365 -2.832 -35.999 1.00 92.94 95 GLU A O 1
ATOM 732 N N . ILE A 1 96 ? 19.694 -2.597 -38.130 1.00 92.56 96 ILE A N 1
ATOM 733 C CA . ILE A 1 96 ? 18.455 -1.880 -37.807 1.00 92.56 96 ILE A CA 1
ATOM 734 C C . ILE A 1 96 ? 17.473 -2.810 -37.087 1.00 92.56 96 ILE A C 1
ATOM 736 O O . ILE A 1 96 ? 16.845 -2.388 -36.113 1.00 92.56 96 ILE A O 1
ATOM 740 N N . LEU A 1 97 ? 17.332 -4.054 -37.556 1.00 94.06 97 LEU A N 1
ATOM 741 C CA . LEU A 1 97 ? 16.467 -5.049 -36.922 1.00 94.06 97 LEU A CA 1
ATOM 742 C C . LEU A 1 97 ? 16.985 -5.428 -35.532 1.00 94.06 97 LEU A C 1
ATOM 744 O O . LEU A 1 97 ? 16.198 -5.387 -34.590 1.00 94.06 97 LEU A O 1
ATOM 748 N N . ASP A 1 98 ? 18.289 -5.665 -35.382 1.00 93.31 98 ASP A N 1
ATOM 749 C CA . ASP A 1 98 ? 18.920 -5.967 -34.089 1.00 93.31 98 ASP A CA 1
ATOM 750 C C . ASP A 1 98 ? 18.715 -4.813 -33.088 1.00 93.31 98 ASP A C 1
ATOM 752 O O . ASP A 1 98 ? 18.375 -5.011 -31.920 1.00 93.31 98 ASP A O 1
ATOM 756 N N . SER A 1 99 ? 18.849 -3.567 -33.557 1.00 90.25 99 SER A N 1
ATOM 757 C CA . SER A 1 99 ? 18.598 -2.371 -32.740 1.00 90.25 99 SER A CA 1
ATOM 758 C C . SER A 1 99 ? 17.128 -2.246 -32.326 1.00 90.25 99 SER A C 1
ATOM 760 O O . SER A 1 99 ? 16.823 -1.801 -31.215 1.00 90.25 99 SER A O 1
ATOM 762 N N . ALA A 1 100 ? 16.202 -2.610 -33.218 1.00 91.50 100 ALA A N 1
ATOM 763 C CA . ALA A 1 100 ? 14.773 -2.605 -32.933 1.00 91.50 100 ALA A CA 1
ATOM 764 C C . ALA A 1 100 ? 14.393 -3.704 -31.931 1.00 91.50 100 ALA A C 1
ATOM 766 O O . AL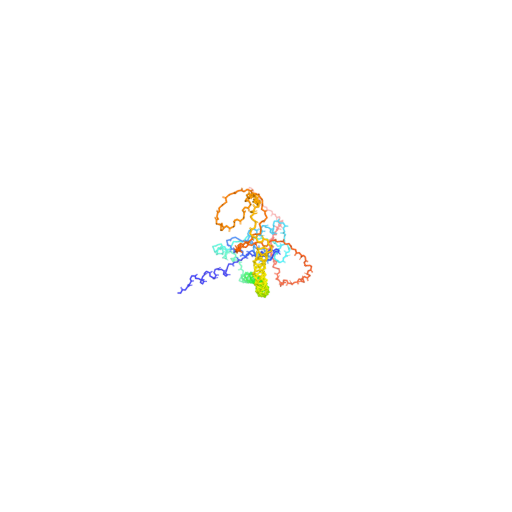A A 1 100 ? 13.618 -3.430 -31.015 1.00 91.50 100 ALA A O 1
ATOM 767 N N . GLU A 1 101 ? 14.964 -4.902 -32.064 1.00 94.75 101 GLU A N 1
ATOM 768 C CA . GLU A 1 101 ? 14.797 -6.011 -31.122 1.00 94.75 101 GLU A CA 1
ATOM 769 C C . GLU A 1 101 ? 15.273 -5.610 -29.721 1.00 94.75 101 GLU A C 1
ATOM 771 O O . GLU A 1 101 ? 14.486 -5.645 -28.777 1.00 94.75 101 GLU A O 1
ATOM 776 N N . ALA A 1 102 ? 16.492 -5.078 -29.593 1.00 90.88 102 ALA A N 1
ATOM 777 C CA . ALA A 1 102 ? 17.021 -4.620 -28.307 1.00 90.88 102 ALA A CA 1
ATOM 778 C C . ALA A 1 102 ? 16.150 -3.527 -27.654 1.00 90.88 102 ALA A C 1
ATOM 780 O O . ALA A 1 102 ? 15.961 -3.502 -26.434 1.00 90.88 102 ALA A O 1
ATOM 781 N N . ALA A 1 103 ? 15.586 -2.615 -28.454 1.00 90.88 103 ALA A N 1
ATOM 782 C CA . ALA A 1 103 ? 14.678 -1.584 -27.955 1.00 90.88 103 ALA A CA 1
ATOM 783 C C . ALA A 1 103 ? 13.328 -2.159 -27.484 1.00 90.88 103 ALA A C 1
ATOM 785 O O . ALA A 1 103 ? 12.766 -1.674 -26.495 1.00 90.88 103 ALA A O 1
ATOM 786 N N . LEU A 1 104 ? 12.804 -3.176 -28.177 1.00 94.44 104 LEU A N 1
ATOM 787 C CA . LEU A 1 104 ? 11.592 -3.890 -27.774 1.00 94.44 104 LEU A CA 1
ATOM 788 C C . LEU A 1 104 ? 11.823 -4.684 -26.488 1.00 94.44 104 LEU A C 1
ATOM 790 O O . LEU A 1 104 ? 11.008 -4.587 -25.573 1.00 94.44 104 LEU A O 1
ATOM 794 N N . ASP A 1 105 ? 12.949 -5.381 -26.378 1.00 94.75 105 ASP A N 1
ATOM 795 C CA . ASP A 1 105 ? 13.326 -6.115 -25.172 1.00 94.75 105 ASP A CA 1
ATOM 796 C C . ASP A 1 105 ? 13.468 -5.186 -23.973 1.00 94.75 105 ASP A C 1
ATOM 798 O O . ASP A 1 105 ? 12.922 -5.461 -22.903 1.00 94.75 105 ASP A O 1
ATOM 802 N N . PHE A 1 106 ? 14.137 -4.042 -24.148 1.00 93.44 106 PHE A N 1
ATOM 803 C CA . PHE A 1 106 ? 14.188 -3.006 -23.120 1.00 93.44 106 PHE A CA 1
ATOM 804 C C . PHE A 1 106 ? 12.775 -2.625 -22.669 1.00 93.44 106 PHE A C 1
ATOM 806 O O . PHE A 1 106 ? 12.476 -2.663 -21.476 1.00 93.44 106 PHE A O 1
ATOM 813 N N . TRP A 1 107 ? 11.881 -2.315 -23.610 1.00 93.81 107 TRP A N 1
ATOM 814 C CA . TRP A 1 107 ? 10.505 -1.933 -23.302 1.00 93.81 107 TRP A CA 1
ATOM 815 C C . TRP A 1 107 ? 9.730 -3.021 -22.542 1.00 93.81 107 TRP A C 1
ATOM 817 O O . TRP A 1 107 ? 9.083 -2.733 -21.531 1.00 93.81 107 TRP A O 1
ATOM 827 N N . ILE A 1 108 ? 9.801 -4.269 -23.006 1.00 95.69 108 ILE A N 1
ATOM 828 C CA . ILE A 1 108 ? 9.134 -5.422 -22.387 1.00 95.69 108 ILE A CA 1
ATOM 829 C C . ILE A 1 108 ? 9.657 -5.627 -20.966 1.00 95.69 108 ILE A C 1
ATOM 831 O O . ILE A 1 108 ? 8.858 -5.749 -20.037 1.00 95.69 108 ILE A O 1
ATOM 835 N N . ASN A 1 109 ? 10.977 -5.587 -20.777 1.00 94.81 109 ASN A N 1
ATOM 836 C CA . ASN A 1 109 ? 11.602 -5.729 -19.466 1.00 94.81 109 ASN A CA 1
ATOM 837 C C . ASN A 1 109 ? 11.174 -4.606 -18.514 1.00 94.81 109 ASN A C 1
ATOM 839 O O . ASN A 1 109 ? 10.819 -4.882 -17.369 1.00 94.81 109 ASN A O 1
ATOM 843 N N . GLN A 1 110 ? 11.101 -3.358 -18.991 1.00 94.00 110 GLN A N 1
ATOM 844 C CA . GLN A 1 110 ? 10.571 -2.251 -18.192 1.00 94.00 110 GLN A CA 1
ATOM 845 C C . GLN A 1 110 ? 9.129 -2.508 -17.742 1.00 94.00 110 GLN A C 1
ATOM 847 O O . GLN A 1 110 ? 8.792 -2.306 -16.574 1.00 94.00 110 GLN A O 1
ATOM 852 N N . LYS A 1 111 ? 8.271 -3.009 -18.636 1.00 94.25 111 LYS A N 1
ATOM 853 C CA . LYS A 1 111 ? 6.872 -3.297 -18.296 1.00 94.25 111 LYS A CA 1
ATOM 854 C C . LYS A 1 111 ? 6.710 -4.507 -17.384 1.00 94.25 111 LYS A C 1
ATOM 856 O O . LYS A 1 111 ? 5.840 -4.476 -16.512 1.00 94.25 111 LYS A O 1
ATOM 861 N N . ALA A 1 112 ? 7.561 -5.519 -17.523 1.00 93.75 112 ALA A N 1
ATOM 862 C CA . ALA A 1 112 ? 7.617 -6.652 -16.609 1.00 93.75 112 ALA A CA 1
ATOM 863 C C . ALA A 1 112 ? 8.036 -6.212 -15.195 1.00 93.75 112 ALA A C 1
ATOM 865 O O . ALA A 1 112 ? 7.368 -6.575 -14.228 1.00 93.75 112 ALA A O 1
ATOM 866 N N . LEU A 1 113 ? 9.067 -5.365 -15.072 1.00 92.25 113 LEU A N 1
ATOM 867 C CA . LEU A 1 113 ? 9.496 -4.794 -13.789 1.00 92.25 113 LEU A CA 1
ATOM 868 C C . LEU A 1 113 ? 8.381 -3.964 -13.136 1.00 92.25 113 LEU A C 1
ATOM 870 O O . LEU A 1 113 ? 8.071 -4.155 -11.961 1.00 92.25 113 LEU A O 1
ATOM 874 N N . GLU A 1 114 ? 7.718 -3.086 -13.897 1.00 92.12 114 GLU A N 1
ATOM 875 C CA . GLU A 1 114 ? 6.575 -2.310 -13.398 1.00 92.12 114 GLU A CA 1
ATOM 876 C C . GLU A 1 114 ? 5.419 -3.206 -12.927 1.00 92.12 114 GLU A C 1
ATOM 878 O O . GLU A 1 114 ? 4.789 -2.923 -11.906 1.00 92.12 114 GLU A O 1
ATOM 883 N N . ALA A 1 115 ? 5.117 -4.281 -13.662 1.00 92.06 115 ALA A N 1
ATOM 884 C CA . ALA A 1 115 ? 4.094 -5.246 -13.271 1.00 92.06 115 ALA A CA 1
ATOM 885 C C . ALA A 1 115 ? 4.478 -5.992 -11.984 1.00 92.06 115 ALA A C 1
ATOM 887 O O . ALA A 1 115 ? 3.635 -6.117 -11.097 1.00 92.06 115 ALA A O 1
ATOM 888 N N . GLY A 1 116 ? 5.743 -6.398 -11.844 1.00 91.81 116 GLY A N 1
ATOM 889 C CA . GLY A 1 116 ? 6.269 -7.014 -10.625 1.00 91.81 116 GLY A CA 1
ATOM 890 C C . GLY A 1 116 ? 6.151 -6.094 -9.409 1.00 91.81 116 GLY A C 1
ATOM 891 O O . GLY A 1 116 ? 5.601 -6.496 -8.387 1.00 91.81 116 GLY A O 1
ATOM 892 N N . HIS A 1 117 ? 6.560 -4.826 -9.539 1.00 89.81 117 HIS A N 1
ATOM 893 C CA . HIS A 1 117 ? 6.416 -3.834 -8.467 1.00 89.81 117 HIS A CA 1
ATOM 894 C C . HIS A 1 117 ? 4.948 -3.612 -8.077 1.00 89.81 117 HIS A C 1
ATOM 896 O O . HIS A 1 117 ? 4.629 -3.481 -6.895 1.00 89.81 117 HIS A O 1
ATOM 902 N N . ARG A 1 118 ? 4.030 -3.576 -9.055 1.00 89.25 118 ARG A N 1
ATOM 903 C CA . ARG A 1 118 ? 2.589 -3.482 -8.776 1.00 89.25 118 ARG A CA 1
ATOM 904 C C . ARG A 1 118 ? 2.073 -4.717 -8.036 1.00 89.25 118 ARG A C 1
ATOM 906 O O . ARG A 1 118 ? 1.372 -4.539 -7.048 1.00 89.25 118 ARG A O 1
ATOM 913 N N . SER A 1 119 ? 2.454 -5.923 -8.462 1.00 92.56 119 SER A N 1
ATOM 914 C CA . SER A 1 119 ? 2.062 -7.179 -7.801 1.00 92.56 119 SER A CA 1
ATOM 915 C C . SER A 1 119 ? 2.516 -7.210 -6.345 1.00 92.56 119 SER A C 1
ATOM 917 O O . SER A 1 119 ? 1.699 -7.399 -5.452 1.00 92.56 119 SER A O 1
ATOM 919 N N . GLN A 1 120 ? 3.790 -6.904 -6.090 1.00 90.12 120 GLN A N 1
ATOM 920 C CA . GLN A 1 120 ? 4.338 -6.865 -4.734 1.00 90.12 120 GLN A CA 1
ATOM 921 C C . GLN A 1 120 ? 3.600 -5.851 -3.847 1.00 90.12 120 GLN A C 1
ATOM 923 O O . GLN A 1 120 ? 3.306 -6.121 -2.684 1.00 90.12 120 GLN A O 1
ATOM 928 N N . ARG A 1 121 ? 3.265 -4.674 -4.388 1.00 88.62 121 ARG A N 1
ATOM 929 C CA . ARG A 1 121 ? 2.471 -3.676 -3.660 1.00 88.62 121 ARG A CA 1
ATOM 930 C C . ARG A 1 121 ? 1.064 -4.179 -3.350 1.00 88.62 121 ARG A C 1
ATOM 932 O O . ARG A 1 121 ? 0.585 -3.919 -2.250 1.00 88.62 121 ARG A O 1
ATOM 939 N N . CYS A 1 122 ? 0.414 -4.869 -4.285 1.00 92.38 122 CYS A N 1
ATOM 940 C CA . CYS A 1 122 ? -0.886 -5.494 -4.050 1.00 92.38 122 CYS A CA 1
ATOM 941 C C . CYS A 1 122 ? -0.801 -6.528 -2.922 1.00 92.38 122 CYS A C 1
ATOM 943 O O . CYS A 1 122 ? -1.563 -6.420 -1.971 1.00 92.38 122 CYS A O 1
ATOM 945 N N . GLU A 1 123 ? 0.186 -7.424 -2.949 1.00 93.81 123 GLU A N 1
ATOM 946 C CA . GLU A 1 123 ? 0.396 -8.435 -1.900 1.00 93.81 123 GLU A CA 1
ATOM 947 C C . GLU A 1 123 ? 0.596 -7.805 -0.509 1.00 93.81 123 GLU A C 1
ATOM 949 O O . GLU A 1 123 ? -0.010 -8.232 0.476 1.00 93.81 123 GLU A O 1
ATOM 954 N N . ILE A 1 124 ? 1.408 -6.744 -0.412 1.00 91.44 124 ILE A N 1
ATOM 955 C CA . ILE A 1 124 ? 1.623 -6.015 0.850 1.00 91.44 124 ILE A CA 1
ATOM 956 C C . ILE A 1 124 ? 0.316 -5.380 1.344 1.00 91.44 124 ILE A C 1
ATOM 958 O O . ILE A 1 124 ? 0.014 -5.421 2.540 1.00 91.44 124 ILE A O 1
ATOM 962 N N . LEU A 1 125 ? -0.458 -4.774 0.439 1.00 93.25 125 LEU A N 1
ATOM 963 C CA . LEU A 1 125 ? -1.728 -4.140 0.783 1.00 93.25 125 LEU A CA 1
ATOM 964 C C . LEU A 1 125 ? -2.776 -5.169 1.219 1.00 93.25 125 LEU A C 1
ATOM 966 O O . LEU A 1 125 ? -3.435 -4.936 2.227 1.00 93.25 125 LEU A O 1
ATOM 970 N N . GLU A 1 126 ? -2.869 -6.314 0.547 1.00 96.50 126 GLU A N 1
ATOM 971 C CA . GLU A 1 126 ? -3.747 -7.429 0.924 1.00 96.50 126 GLU A CA 1
ATOM 972 C C . GLU A 1 126 ? -3.378 -7.989 2.306 1.00 96.50 126 GLU A C 1
ATOM 974 O O . GLU A 1 126 ? -4.241 -8.225 3.159 1.00 96.50 126 GLU A O 1
ATOM 979 N N . HIS A 1 127 ? -2.082 -8.142 2.591 1.00 96.25 127 HIS A N 1
ATOM 980 C CA . HIS A 1 127 ? -1.636 -8.578 3.912 1.00 96.25 127 HIS A CA 1
ATOM 981 C C . HIS A 1 127 ? -1.985 -7.559 5.010 1.00 96.25 127 HIS A C 1
ATOM 983 O O . HIS A 1 127 ? -2.409 -7.921 6.114 1.00 96.25 127 HIS A O 1
ATOM 989 N N . ARG A 1 128 ? -1.856 -6.263 4.710 1.00 96.00 128 ARG A N 1
ATOM 990 C CA . ARG A 1 128 ? -2.237 -5.195 5.639 1.00 96.00 128 ARG A CA 1
ATOM 991 C C . ARG A 1 128 ? -3.749 -5.145 5.852 1.00 96.00 128 ARG A C 1
ATOM 993 O O . ARG A 1 128 ? -4.188 -5.002 6.990 1.00 96.00 128 ARG A O 1
ATOM 1000 N N . GLU A 1 129 ? -4.532 -5.281 4.788 1.00 97.81 129 GLU A N 1
ATOM 1001 C CA . GLU A 1 129 ? -5.993 -5.318 4.836 1.00 97.81 129 GLU A CA 1
ATOM 1002 C C . GLU A 1 129 ? -6.481 -6.473 5.712 1.00 97.81 129 GLU A C 1
ATOM 1004 O O . GLU A 1 129 ? -7.235 -6.252 6.659 1.00 97.81 129 GLU A O 1
ATOM 1009 N N . THR A 1 130 ? -5.987 -7.687 5.466 1.00 98.00 130 THR A N 1
ATOM 1010 C CA . THR A 1 130 ? -6.342 -8.873 6.262 1.00 98.00 130 THR A CA 1
ATOM 1011 C C . THR A 1 130 ? -5.951 -8.727 7.734 1.00 98.00 130 THR A C 1
ATOM 1013 O O . THR A 1 130 ? -6.725 -9.101 8.618 1.00 98.00 130 THR A O 1
ATOM 1016 N N . SER A 1 131 ? -4.796 -8.121 8.020 1.00 97.88 131 SER A N 1
ATOM 1017 C CA . SER A 1 131 ? -4.354 -7.843 9.393 1.00 97.88 131 SER A CA 1
ATOM 1018 C C . SER A 1 131 ? -5.260 -6.835 10.108 1.00 97.88 131 SER A C 1
ATOM 1020 O O . SER A 1 131 ? -5.655 -7.064 11.252 1.00 97.88 131 SER A O 1
ATOM 1022 N N . ILE A 1 132 ? -5.638 -5.745 9.431 1.00 98.12 132 ILE A N 1
ATOM 1023 C CA . ILE A 1 132 ? -6.562 -4.740 9.977 1.00 98.12 132 ILE A CA 1
ATOM 1024 C C . ILE A 1 132 ? -7.947 -5.353 10.192 1.00 98.12 132 ILE A C 1
ATOM 1026 O O . ILE A 1 132 ? -8.523 -5.190 11.266 1.00 98.12 132 ILE A O 1
ATOM 1030 N N . ALA A 1 133 ? -8.467 -6.091 9.210 1.00 98.25 133 ALA A N 1
ATOM 1031 C CA . ALA A 1 133 ? -9.767 -6.746 9.302 1.00 98.25 133 ALA A CA 1
ATOM 1032 C C . ALA A 1 133 ? -9.832 -7.705 10.500 1.00 98.25 133 ALA A C 1
ATOM 1034 O O . ALA A 1 133 ? -10.812 -7.695 11.247 1.00 98.25 133 ALA A O 1
ATOM 1035 N N . LYS A 1 134 ? -8.763 -8.481 10.731 1.00 98.38 134 LYS A N 1
ATOM 1036 C CA . LYS A 1 134 ? -8.642 -9.338 11.913 1.00 98.38 134 LYS A CA 1
ATOM 1037 C C . LYS A 1 134 ? -8.627 -8.521 13.207 1.00 98.38 134 LYS A C 1
ATOM 1039 O O . LYS A 1 134 ? -9.424 -8.800 14.091 1.00 98.38 134 LYS A O 1
ATOM 1044 N N . SER A 1 135 ? -7.786 -7.490 13.300 1.00 98.31 135 SER A N 1
ATOM 1045 C CA . SER A 1 135 ? -7.696 -6.649 14.503 1.00 98.31 135 SER A CA 1
ATOM 1046 C C . SER A 1 135 ? -9.031 -5.996 14.865 1.00 98.31 135 SER A C 1
ATOM 1048 O O . SER A 1 135 ? -9.380 -5.931 16.041 1.00 98.31 135 SER A O 1
ATOM 1050 N N . VAL A 1 136 ? -9.777 -5.508 13.871 1.00 98.38 136 VAL A N 1
ATOM 1051 C CA . VAL A 1 136 ? -11.102 -4.912 14.087 1.00 98.38 136 VAL A CA 1
ATOM 1052 C C . VAL A 1 136 ? -12.090 -5.969 14.568 1.00 98.38 136 VAL A C 1
ATOM 1054 O O . VAL A 1 136 ? -12.839 -5.718 15.508 1.00 98.38 136 VAL A O 1
ATOM 1057 N N . LYS A 1 137 ? -12.081 -7.159 13.957 1.00 98.44 137 LYS A N 1
ATOM 1058 C CA . LYS A 1 137 ? -12.934 -8.270 14.384 1.00 98.44 137 LYS A CA 1
ATOM 1059 C C . LYS A 1 137 ? -12.660 -8.658 15.840 1.00 98.44 137 LYS A C 1
ATOM 1061 O O . LYS A 1 137 ? -13.605 -8.739 16.618 1.00 98.44 137 LYS A O 1
ATOM 1066 N N . ASP A 1 138 ? -11.390 -8.832 16.197 1.00 98.25 138 ASP A N 1
ATOM 1067 C CA . ASP A 1 138 ? -10.968 -9.202 17.550 1.00 98.25 138 ASP A CA 1
ATOM 1068 C C . ASP A 1 138 ? -11.393 -8.126 18.571 1.00 98.25 138 ASP A C 1
ATOM 1070 O O . ASP A 1 138 ? -11.901 -8.449 19.643 1.00 98.25 138 ASP A O 1
ATOM 1074 N N . GLN A 1 139 ? -11.275 -6.837 18.221 1.00 98.38 139 GLN A N 1
ATOM 1075 C CA . GLN A 1 139 ? -11.716 -5.733 19.080 1.00 98.38 139 GLN A CA 1
ATOM 1076 C C . GLN A 1 139 ? -13.239 -5.706 19.271 1.00 98.38 139 GLN A C 1
ATOM 1078 O O . GLN A 1 139 ? -13.716 -5.499 20.384 1.00 98.38 139 GLN A O 1
ATOM 1083 N N . VAL A 1 140 ? -14.011 -5.930 18.203 1.00 98.50 140 VAL A N 1
ATOM 1084 C CA . VAL A 1 140 ? -15.479 -5.995 18.280 1.00 98.50 140 VAL A CA 1
ATOM 1085 C C . VAL A 1 140 ? -15.927 -7.166 19.152 1.00 98.50 140 VAL A C 1
ATOM 1087 O O . VAL A 1 140 ? -16.866 -7.023 19.933 1.00 98.50 140 VAL A O 1
ATOM 1090 N N . GLU A 1 141 ? -15.266 -8.316 19.037 1.00 98.38 141 GLU A N 1
ATOM 1091 C CA . GLU A 1 141 ? -15.570 -9.496 19.846 1.00 98.38 141 GLU A CA 1
ATOM 1092 C C . GLU A 1 141 ? -15.223 -9.277 21.325 1.00 98.38 141 GLU A C 1
ATOM 1094 O O . GLU A 1 141 ? -16.052 -9.566 22.189 1.00 98.38 141 GLU A O 1
ATOM 1099 N N . ALA A 1 142 ? -14.072 -8.662 21.617 1.00 98.19 142 ALA A N 1
ATOM 1100 C CA . ALA A 1 142 ? -13.684 -8.288 22.976 1.00 98.19 142 ALA A CA 1
ATOM 1101 C C . ALA A 1 142 ? -14.679 -7.301 23.611 1.00 98.19 142 ALA A C 1
ATOM 1103 O O . ALA A 1 142 ? -15.189 -7.561 24.699 1.00 98.19 142 ALA A O 1
ATOM 1104 N N . SER A 1 143 ? -15.027 -6.215 22.911 1.00 98.25 143 SER A N 1
ATOM 1105 C CA . SER A 1 143 ? -16.017 -5.250 23.407 1.00 98.25 143 SER A CA 1
ATOM 1106 C C . SER A 1 143 ? -17.401 -5.874 23.579 1.00 98.25 143 SER A C 1
ATOM 1108 O O . SER A 1 143 ? -18.110 -5.537 24.521 1.00 98.25 143 SER A O 1
ATOM 1110 N N . ARG A 1 144 ? -17.800 -6.810 22.708 1.00 98.31 144 ARG A N 1
ATOM 1111 C CA . ARG A 1 144 ? -19.063 -7.540 22.872 1.00 98.31 144 ARG A CA 1
ATOM 1112 C C . ARG A 1 144 ? -19.062 -8.394 24.142 1.00 98.31 144 ARG A C 1
ATOM 1114 O O . ARG A 1 144 ? -20.082 -8.416 24.823 1.00 98.31 144 ARG A O 1
ATOM 1121 N N . SER A 1 145 ? -17.959 -9.080 24.445 1.00 98.25 145 SER A N 1
ATOM 1122 C CA . SER A 1 145 ? -17.822 -9.860 25.683 1.00 98.25 145 SER A CA 1
ATOM 1123 C C . SER A 1 145 ? -17.915 -8.961 26.916 1.00 98.25 145 SER A C 1
ATOM 1125 O O . SER A 1 145 ? -18.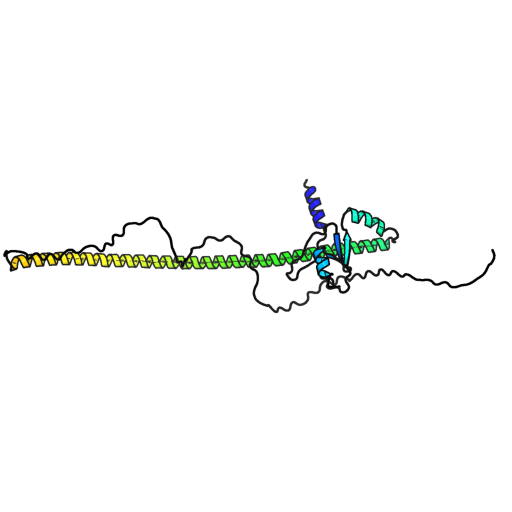674 -9.255 27.831 1.00 98.25 145 SER A O 1
ATOM 1127 N N . GLU A 1 146 ? -17.221 -7.820 26.904 1.00 98.19 146 GLU A N 1
ATOM 1128 C CA . GLU A 1 146 ? -17.258 -6.843 27.999 1.00 98.19 146 GLU A CA 1
ATOM 1129 C C . GLU A 1 146 ? -18.672 -6.278 28.217 1.00 98.19 146 GLU A C 1
ATOM 1131 O O . GLU A 1 146 ? -19.140 -6.194 29.350 1.00 98.19 146 GLU A O 1
ATOM 1136 N N . CYS A 1 147 ? -19.404 -5.956 27.142 1.00 98.12 147 CYS A N 1
ATOM 1137 C CA . CYS A 1 147 ? -20.802 -5.537 27.257 1.00 98.12 147 CYS A CA 1
ATOM 1138 C C . CYS A 1 147 ? -21.678 -6.616 27.909 1.00 98.12 147 CYS A C 1
ATOM 1140 O O . CYS A 1 147 ? -22.492 -6.288 28.765 1.00 98.12 147 CYS A O 1
ATOM 1142 N N . GLN A 1 148 ? -21.501 -7.888 27.538 1.00 98.31 148 GLN A N 1
ATOM 1143 C CA . GLN A 1 148 ? -22.262 -8.993 28.132 1.00 98.31 148 GLN A CA 1
ATOM 1144 C C . GLN A 1 148 ? -21.951 -9.170 29.622 1.00 98.31 148 GLN A C 1
ATOM 1146 O O . GLN A 1 148 ? -22.862 -9.394 30.416 1.00 98.31 148 GLN A O 1
ATOM 1151 N N . GLU A 1 149 ? -20.685 -9.046 30.018 1.00 98.31 149 GLU A N 1
ATOM 1152 C CA . GLU A 1 149 ? -20.278 -9.117 31.425 1.00 98.31 149 GLU A CA 1
ATOM 1153 C C . GLU A 1 149 ? -20.881 -7.971 32.247 1.00 98.31 149 GLU A C 1
ATOM 1155 O O . GLU A 1 149 ? -21.457 -8.212 33.308 1.00 98.31 149 GLU A O 1
ATOM 1160 N N . LEU A 1 150 ? -20.833 -6.741 31.727 1.00 98.31 150 LEU A N 1
ATOM 1161 C CA . LEU A 1 150 ? -21.426 -5.573 32.383 1.00 98.31 150 LEU A CA 1
ATOM 1162 C C . LEU A 1 150 ? -22.955 -5.667 32.480 1.00 98.31 150 LEU A C 1
ATOM 1164 O O . LEU A 1 150 ? -23.526 -5.257 33.489 1.00 98.31 150 LEU A O 1
ATOM 1168 N N . GLU A 1 151 ? -23.630 -6.219 31.468 1.00 98.25 151 GLU A N 1
ATOM 1169 C CA . GLU A 1 151 ? -25.076 -6.480 31.513 1.00 98.25 151 GLU A CA 1
ATOM 1170 C C . GLU A 1 151 ? -25.435 -7.486 32.621 1.00 98.25 151 GLU A C 1
ATOM 1172 O O . GLU A 1 151 ? -26.414 -7.288 33.348 1.00 98.25 151 GLU A O 1
ATOM 1177 N N . LEU A 1 152 ? -24.630 -8.540 32.796 1.00 98.38 152 LEU A N 1
ATOM 1178 C CA . LEU A 1 152 ? -24.812 -9.516 33.874 1.00 98.38 152 LEU A CA 1
ATOM 1179 C C . LEU A 1 152 ? -24.563 -8.899 35.257 1.00 98.38 152 LEU A C 1
ATOM 1181 O O . LEU A 1 152 ? -25.365 -9.109 36.169 1.00 98.38 152 LEU A O 1
ATOM 1185 N N . GLU A 1 153 ? -23.498 -8.112 35.414 1.00 98.31 153 GLU A N 1
ATOM 1186 C CA . GLU A 1 153 ? -23.203 -7.411 36.669 1.00 98.31 153 GLU A CA 1
ATOM 1187 C C . GLU A 1 153 ? -24.304 -6.397 37.012 1.00 98.31 153 GLU A C 1
ATOM 1189 O O . GLU A 1 153 ? -24.746 -6.313 38.160 1.00 98.31 153 GLU A O 1
ATOM 1194 N N . GLN A 1 154 ? -24.810 -5.663 36.016 1.00 98.12 154 GLN A N 1
ATOM 1195 C CA . GLN A 1 154 ? -25.921 -4.734 36.199 1.00 98.12 154 GLN A CA 1
ATOM 1196 C C . GLN A 1 154 ? -27.169 -5.454 36.721 1.00 98.12 154 GLN A C 1
ATOM 1198 O O . GLN A 1 154 ? -27.807 -4.962 37.655 1.00 98.12 154 GLN A O 1
ATOM 1203 N N . LEU A 1 155 ? -27.502 -6.619 36.156 1.00 98.38 155 LEU A N 1
ATOM 1204 C CA . LEU A 1 155 ? -28.625 -7.434 36.616 1.00 98.38 155 LEU A CA 1
ATOM 1205 C C . LEU A 1 155 ? -28.417 -7.918 38.060 1.00 98.38 155 LEU A C 1
ATOM 1207 O O . LEU A 1 155 ? -29.338 -7.853 38.875 1.00 98.38 155 LEU A O 1
ATOM 1211 N N . GLU A 1 156 ? -27.210 -8.371 38.403 1.00 98.38 156 GLU A N 1
ATOM 1212 C CA . GLU A 1 156 ? -26.882 -8.813 39.762 1.00 98.38 156 GLU A CA 1
ATOM 1213 C C . GLU A 1 156 ? -26.997 -7.663 4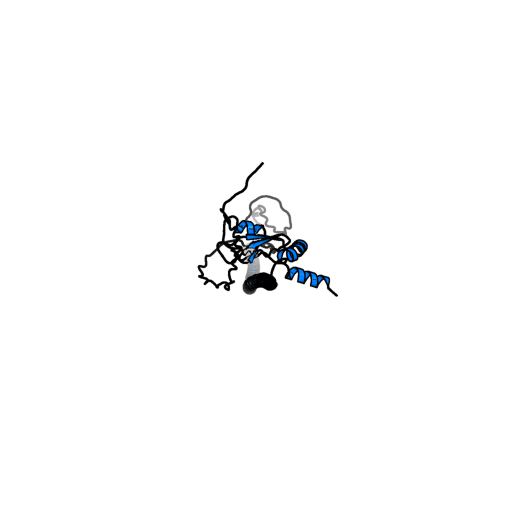0.777 1.00 98.38 156 GLU A C 1
ATOM 1215 O O . GLU A 1 156 ? -27.568 -7.824 41.860 1.00 98.38 156 GLU A O 1
ATOM 1220 N N . LEU A 1 157 ? -26.482 -6.481 40.433 1.00 98.06 157 LEU A N 1
ATOM 1221 C CA . LEU A 1 157 ? -26.566 -5.293 41.280 1.00 98.06 157 LEU A CA 1
ATOM 1222 C C . LEU A 1 157 ? -28.010 -4.815 41.456 1.00 98.06 157 LEU A C 1
ATOM 1224 O O . LEU A 1 157 ? -28.376 -4.425 42.564 1.00 98.06 157 LEU A O 1
ATOM 1228 N N . GLN A 1 158 ? -28.842 -4.890 40.413 1.00 98.25 158 GLN A N 1
ATOM 1229 C CA . GLN A 1 158 ? -30.275 -4.595 40.511 1.00 98.25 158 GLN A CA 1
ATOM 1230 C C . GLN A 1 158 ? -30.972 -5.533 41.503 1.00 98.25 158 GLN A C 1
ATOM 1232 O O . GLN A 1 158 ? -31.666 -5.061 42.401 1.00 98.25 158 GLN A O 1
ATOM 1237 N N . GLN A 1 159 ? -30.714 -6.841 41.422 1.00 98.25 159 GLN A N 1
ATOM 1238 C CA . GLN A 1 159 ? -31.278 -7.811 42.369 1.00 98.25 159 GLN A CA 1
ATOM 1239 C C . GLN A 1 159 ? -30.830 -7.543 43.812 1.00 98.25 159 GLN A C 1
ATOM 1241 O O . GLN A 1 159 ? -31.632 -7.622 44.747 1.00 98.25 159 GLN A O 1
ATOM 1246 N N . LYS A 1 160 ? -29.551 -7.199 44.016 1.00 98.12 160 LYS A N 1
ATOM 1247 C CA . LYS A 1 160 ? -29.031 -6.828 45.342 1.00 98.12 160 LYS A CA 1
ATOM 1248 C C . LYS A 1 160 ? -29.701 -5.564 45.875 1.00 98.12 160 LYS A C 1
ATOM 1250 O O . LYS A 1 160 ? -30.050 -5.530 47.054 1.00 98.12 160 LYS A O 1
ATOM 1255 N N . LEU A 1 161 ? -29.900 -4.554 45.028 1.00 98.06 161 LEU A N 1
ATOM 1256 C CA . LEU A 1 161 ? -30.574 -3.315 45.406 1.00 98.06 161 LEU A CA 1
ATOM 1257 C C . LEU A 1 161 ? -32.005 -3.602 45.878 1.00 98.06 161 LEU A C 1
ATOM 1259 O O . LEU A 1 161 ? -32.343 -3.261 47.012 1.00 98.06 161 LEU A O 1
ATOM 1263 N N . GLU A 1 162 ? -32.793 -4.326 45.080 1.00 98.06 162 GLU A N 1
ATOM 1264 C CA . GLU A 1 162 ? -34.169 -4.712 45.424 1.00 98.06 162 GLU A CA 1
ATOM 1265 C C . GLU A 1 162 ? -34.240 -5.488 46.751 1.00 98.06 162 GLU A C 1
ATOM 1267 O O . GLU A 1 162 ? -35.084 -5.208 47.607 1.00 98.06 162 GLU A O 1
ATOM 1272 N N . ALA A 1 163 ? -33.316 -6.429 46.973 1.00 97.94 163 ALA A N 1
ATOM 1273 C CA . ALA A 1 163 ? -33.230 -7.169 48.231 1.00 97.94 163 ALA A CA 1
ATOM 1274 C C . ALA A 1 163 ? -32.927 -6.251 49.429 1.00 97.94 163 ALA A C 1
ATOM 1276 O O . ALA A 1 163 ? -33.557 -6.378 50.484 1.00 97.94 163 ALA A O 1
ATOM 1277 N N . THR A 1 164 ? -31.988 -5.310 49.283 1.00 97.56 164 THR A N 1
ATOM 1278 C CA . THR A 1 164 ? -31.656 -4.361 50.358 1.00 97.56 164 THR A CA 1
ATOM 1279 C C . THR A 1 164 ? -32.799 -3.398 50.668 1.00 97.56 164 THR A C 1
ATOM 1281 O O . THR A 1 164 ? -33.069 -3.141 51.842 1.00 97.56 164 THR A O 1
ATOM 1284 N N . GLU A 1 165 ? -33.516 -2.918 49.651 1.00 97.88 165 GLU A N 1
ATOM 1285 C CA . GLU A 1 165 ? -34.697 -2.068 49.820 1.00 97.88 165 GLU A CA 1
ATOM 1286 C C . GLU A 1 165 ? -35.827 -2.823 50.535 1.00 97.88 165 GLU A C 1
ATOM 1288 O O . GLU 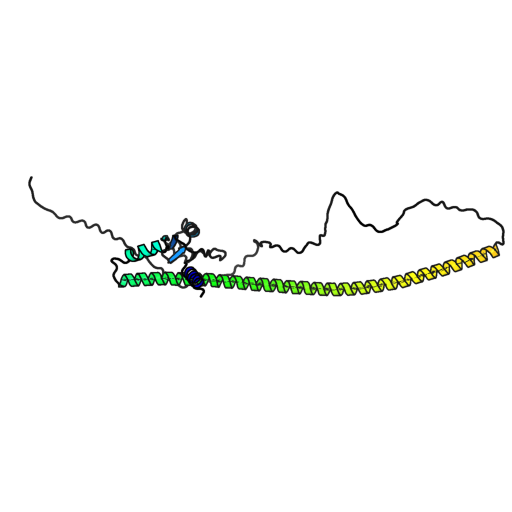A 1 165 ? -36.460 -2.287 51.453 1.00 97.88 165 GLU A O 1
ATOM 1293 N N . ALA A 1 166 ? -36.038 -4.100 50.198 1.00 97.69 166 ALA A N 1
ATOM 1294 C CA . ALA A 1 166 ? -37.012 -4.950 50.876 1.00 97.69 166 ALA A CA 1
ATOM 1295 C C . ALA A 1 166 ? -36.678 -5.146 52.368 1.00 97.69 166 ALA A C 1
ATOM 1297 O O . ALA A 1 166 ? -37.561 -5.023 53.225 1.00 97.69 166 ALA A O 1
ATOM 1298 N N . GLU A 1 167 ? -35.412 -5.411 52.709 1.00 97.56 167 GLU A N 1
ATOM 1299 C CA . GLU A 1 167 ? -34.963 -5.515 54.106 1.00 97.56 167 GLU A CA 1
ATOM 1300 C C . GLU A 1 167 ? -35.081 -4.181 54.852 1.00 97.56 167 GLU A C 1
ATOM 1302 O O . GLU A 1 167 ? -35.575 -4.135 55.984 1.00 97.56 167 GLU A O 1
ATOM 1307 N N . GLN A 1 168 ? -34.720 -3.070 54.207 1.00 96.31 168 GLN A N 1
ATOM 1308 C CA . GLN A 1 168 ? -34.899 -1.734 54.772 1.00 96.31 168 GLN A CA 1
ATOM 1309 C C . GLN A 1 168 ? -36.377 -1.459 55.093 1.00 96.31 168 GLN A C 1
ATOM 1311 O O . GLN A 1 168 ? -36.692 -0.936 56.167 1.00 96.31 168 GLN A O 1
ATOM 1316 N N . GLY A 1 169 ? -37.298 -1.869 54.214 1.00 97.25 169 GLY A N 1
ATOM 1317 C CA . GLY A 1 169 ? -38.741 -1.789 54.441 1.00 97.25 169 GLY A CA 1
ATOM 1318 C C . GLY A 1 169 ? -39.208 -2.584 55.669 1.00 97.25 169 GLY A C 1
ATOM 1319 O O . GLY A 1 169 ? -40.006 -2.079 56.471 1.00 97.25 169 GLY A O 1
ATOM 1320 N N . LYS A 1 170 ? -38.670 -3.795 55.879 1.00 97.25 170 LYS A N 1
ATOM 1321 C CA . LYS A 1 170 ? -38.954 -4.622 57.070 1.00 97.25 170 LYS A CA 1
ATOM 1322 C C . LYS A 1 170 ? -38.460 -3.952 58.352 1.00 97.25 170 LYS A C 1
ATOM 1324 O O . LYS A 1 170 ? -39.227 -3.832 59.312 1.00 97.25 170 LYS A O 1
ATOM 1329 N N . VAL A 1 171 ? -37.215 -3.473 58.365 1.00 97.81 171 VAL A N 1
ATOM 1330 C CA . VAL A 1 171 ? -36.618 -2.789 59.526 1.00 97.81 171 VAL A CA 1
ATOM 1331 C C . VAL A 1 171 ? -37.374 -1.500 59.848 1.00 97.81 171 VAL A C 1
ATOM 1333 O O . VAL A 1 171 ? -37.723 -1.263 61.004 1.00 97.81 171 VAL A O 1
ATOM 1336 N N . SER A 1 172 ? -37.707 -0.698 58.835 1.00 97.50 172 SER A N 1
ATOM 1337 C CA . SER A 1 172 ? -38.501 0.525 58.995 1.00 97.50 172 SER A CA 1
ATOM 1338 C C . SER A 1 172 ? -39.869 0.235 59.627 1.00 97.50 172 SER A C 1
ATOM 1340 O O . SER A 1 172 ? -40.250 0.858 60.623 1.00 97.50 172 SER A O 1
ATOM 1342 N N . SER A 1 173 ? -40.571 -0.790 59.132 1.00 97.12 173 SER A N 1
ATOM 1343 C CA . SER A 1 173 ? -41.858 -1.234 59.684 1.00 97.12 173 SER A CA 1
ATOM 1344 C C . SER A 1 173 ? -41.736 -1.713 61.137 1.00 97.12 173 SER A C 1
ATOM 1346 O O . SER A 1 173 ? -42.623 -1.464 61.961 1.00 97.12 173 SER A O 1
ATOM 1348 N N . HIS A 1 174 ? -40.633 -2.386 61.476 1.00 97.12 174 HIS A N 1
ATOM 1349 C CA . HIS A 1 174 ? -40.343 -2.824 62.839 1.00 97.12 174 HIS A CA 1
ATOM 1350 C C . HIS A 1 174 ? -40.097 -1.638 63.781 1.00 97.12 174 HIS A C 1
ATOM 1352 O O . HIS A 1 174 ? -40.709 -1.569 64.848 1.00 97.12 174 HIS A O 1
ATOM 1358 N N . ILE A 1 175 ? -39.292 -0.656 63.361 1.00 97.06 175 ILE A N 1
ATOM 1359 C CA . ILE A 1 175 ? -39.052 0.584 64.113 1.00 97.06 175 ILE A CA 1
ATOM 1360 C C . ILE A 1 175 ? -40.367 1.332 64.349 1.00 97.06 175 ILE A C 1
ATOM 1362 O O . ILE A 1 175 ? -40.633 1.768 65.467 1.00 97.06 175 ILE A O 1
ATOM 1366 N N . GLN A 1 176 ? -41.223 1.460 63.332 1.00 97.00 176 GLN A N 1
ATOM 1367 C CA . GLN A 1 176 ? -42.532 2.103 63.485 1.00 97.00 176 GLN A CA 1
ATOM 1368 C C . GLN A 1 176 ? -43.439 1.367 64.479 1.00 97.00 176 GLN A C 1
ATOM 1370 O O . GLN A 1 176 ? -44.194 2.000 65.217 1.00 97.00 176 GLN A O 1
ATOM 1375 N N . ARG A 1 177 ? -43.385 0.032 64.518 1.00 97.31 177 ARG A N 1
ATOM 1376 C CA . ARG A 1 177 ? -44.113 -0.765 65.514 1.00 97.31 177 ARG A CA 1
ATOM 1377 C C . ARG A 1 177 ? -43.578 -0.512 66.922 1.00 97.31 177 ARG A C 1
ATOM 1379 O O . ARG A 1 177 ? -44.366 -0.239 67.816 1.00 97.31 177 ARG A O 1
ATOM 1386 N N . MET A 1 178 ? -42.259 -0.535 67.099 1.00 96.88 178 MET A N 1
ATOM 1387 C CA . MET A 1 178 ? -41.631 -0.269 68.396 1.00 96.88 178 MET A CA 1
ATOM 1388 C C . MET A 1 178 ? -41.914 1.147 68.897 1.00 96.88 178 MET A C 1
ATOM 1390 O O . MET A 1 178 ? -42.222 1.318 70.070 1.00 96.88 178 MET A O 1
ATOM 1394 N N . LYS A 1 179 ? -41.903 2.152 68.013 1.00 96.62 179 LYS A N 1
ATOM 1395 C CA . LYS A 1 179 ? -42.296 3.526 68.358 1.00 96.62 179 LYS A CA 1
ATOM 1396 C C . LYS A 1 179 ? -43.737 3.614 68.865 1.00 96.62 179 LYS A C 1
ATOM 1398 O O . LYS A 1 179 ? -43.974 4.308 69.845 1.00 96.62 179 LYS A O 1
ATOM 1403 N N . ARG A 1 180 ? -44.680 2.908 68.225 1.00 97.12 180 ARG A N 1
ATOM 1404 C CA . ARG A 1 180 ? -46.080 2.843 68.682 1.00 97.12 180 ARG A CA 1
ATOM 1405 C C . ARG A 1 180 ? -46.189 2.194 70.059 1.00 97.12 180 ARG A C 1
ATOM 1407 O O . ARG A 1 180 ? -46.723 2.810 70.966 1.00 97.12 180 ARG A O 1
ATOM 1414 N N . ASN A 1 181 ? -45.578 1.023 70.237 1.00 96.88 181 ASN A N 1
ATOM 1415 C CA . ASN A 1 181 ? -45.578 0.325 71.524 1.00 96.88 181 ASN A CA 1
ATOM 1416 C C . ASN A 1 181 ? -44.959 1.170 72.653 1.00 96.88 181 ASN A C 1
ATOM 1418 O O . ASN A 1 181 ? -45.423 1.120 73.787 1.00 96.88 181 ASN A O 1
ATOM 1422 N N . LEU A 1 182 ? -43.896 1.926 72.351 1.00 96.44 182 LEU A N 1
ATOM 1423 C CA . LEU A 1 182 ? -43.255 2.826 73.307 1.00 96.44 182 LEU A CA 1
ATOM 1424 C C . LEU A 1 182 ? -44.196 3.972 73.697 1.00 96.44 182 LEU A C 1
ATOM 1426 O O . LEU A 1 182 ? -44.342 4.231 74.886 1.00 96.44 182 LEU A O 1
ATOM 1430 N N . ALA A 1 183 ? -44.871 4.599 72.729 1.00 96.00 183 ALA A N 1
ATOM 1431 C CA . ALA A 1 183 ? -45.866 5.637 73.005 1.00 96.00 183 ALA A CA 1
ATOM 1432 C C . ALA A 1 183 ? -47.019 5.108 73.882 1.00 96.00 183 ALA A C 1
ATOM 1434 O O . ALA A 1 183 ? -47.386 5.754 74.864 1.00 96.00 183 ALA A O 1
ATOM 1435 N N . ASP A 1 184 ? -47.524 3.903 73.592 1.00 96.56 184 ASP A N 1
ATOM 1436 C CA . ASP A 1 184 ? -48.567 3.251 74.396 1.00 96.56 184 ASP A CA 1
ATOM 1437 C C . ASP A 1 184 ? -48.087 2.990 75.840 1.00 96.56 184 ASP A C 1
ATOM 1439 O O . ASP A 1 184 ? -48.813 3.224 76.809 1.00 96.56 184 ASP A O 1
ATOM 1443 N N . ALA A 1 185 ? -46.843 2.526 76.010 1.00 95.62 185 ALA A N 1
ATOM 1444 C CA . ALA A 1 185 ? -46.251 2.276 77.325 1.00 95.62 185 ALA A CA 1
ATOM 1445 C C . ALA A 1 185 ? -46.011 3.573 78.122 1.00 95.62 185 ALA A C 1
ATOM 1447 O O . ALA A 1 185 ? -46.252 3.607 79.332 1.00 95.62 185 ALA A O 1
ATOM 1448 N N . GLU A 1 186 ? -45.568 4.648 77.463 1.00 96.06 186 GLU A N 1
ATOM 1449 C CA . GLU A 1 186 ? -45.423 5.976 78.072 1.00 96.06 186 GLU A CA 1
ATOM 1450 C C . GLU A 1 186 ? -46.773 6.524 78.555 1.00 96.06 186 GLU A C 1
ATOM 1452 O O . GLU A 1 186 ? -46.859 7.065 79.663 1.00 96.06 186 GLU A O 1
ATOM 1457 N N . GLU A 1 187 ? -47.843 6.334 77.778 1.00 95.19 187 GLU A N 1
ATOM 1458 C CA . GLU A 1 187 ? -49.201 6.718 78.168 1.00 95.19 187 GLU A CA 1
ATOM 1459 C C . GLU A 1 187 ? -49.682 5.937 79.402 1.00 95.19 187 GLU A C 1
ATOM 1461 O O . GLU A 1 187 ? -50.182 6.533 80.367 1.00 95.19 187 GLU A O 1
ATOM 1466 N N . GLN A 1 188 ? -49.479 4.615 79.418 1.00 94.50 188 GLN A N 1
ATOM 1467 C CA . GLN A 1 188 ? -49.807 3.767 80.568 1.00 94.50 188 GLN A CA 1
ATOM 1468 C C . GLN A 1 188 ? -49.034 4.190 81.822 1.00 94.50 188 GLN A C 1
ATOM 1470 O O . GLN A 1 188 ? -49.625 4.339 82.896 1.00 94.50 188 GLN A O 1
ATOM 1475 N N . TYR A 1 189 ? -47.731 4.448 81.691 1.00 94.56 189 TYR A N 1
ATOM 1476 C CA . TYR A 1 189 ? -46.901 4.933 82.790 1.00 94.56 189 TYR A CA 1
ATOM 1477 C C . TYR A 1 189 ? -47.390 6.292 83.316 1.00 94.56 189 TYR A C 1
ATOM 1479 O O . TYR A 1 189 ? -47.527 6.479 84.527 1.00 94.56 189 TYR A O 1
ATOM 1487 N N . ALA A 1 190 ? -47.727 7.233 82.428 1.00 91.69 190 ALA A N 1
ATOM 1488 C CA . ALA A 1 190 ? -48.284 8.531 82.805 1.00 91.69 190 ALA A CA 1
ATOM 1489 C C . ALA A 1 190 ? -49.650 8.410 83.507 1.00 91.69 190 ALA A C 1
ATOM 1491 O O . ALA A 1 190 ? -49.961 9.194 84.409 1.00 91.69 190 ALA A O 1
ATOM 1492 N N . SER A 1 191 ? -50.476 7.436 83.117 1.00 91.25 191 SER A N 1
ATOM 1493 C CA . SER A 1 191 ? -51.746 7.123 83.782 1.00 91.25 191 SER A CA 1
ATOM 1494 C C . SER A 1 191 ? -51.537 6.580 85.201 1.00 91.25 191 SER A C 1
ATOM 1496 O O . SER A 1 191 ? -52.067 7.145 86.161 1.00 91.25 191 SER A O 1
ATOM 1498 N N . LEU A 1 192 ? -50.683 5.563 85.363 1.00 90.69 192 LEU A N 1
ATOM 1499 C CA . LEU A 1 192 ? -50.347 4.988 86.672 1.00 90.69 192 LEU A CA 1
ATOM 1500 C C . LEU A 1 192 ? -49.715 6.024 87.603 1.00 90.69 192 LEU A C 1
ATOM 1502 O O . LEU A 1 192 ? -50.079 6.119 88.773 1.00 90.69 192 LEU A O 1
ATOM 1506 N N . ARG A 1 193 ? -48.818 6.866 87.081 1.00 91.00 193 ARG A N 1
ATOM 1507 C CA . ARG A 1 193 ? -48.226 7.968 87.844 1.00 91.00 193 ARG A CA 1
ATOM 1508 C C . ARG A 1 193 ? -49.295 8.944 88.350 1.00 91.00 193 ARG A C 1
ATOM 1510 O O . ARG A 1 193 ? -49.210 9.391 89.489 1.00 91.00 193 ARG A O 1
ATOM 1517 N N . ARG A 1 194 ? -50.323 9.254 87.550 1.00 86.88 194 ARG A N 1
ATOM 1518 C CA . ARG A 1 194 ? -51.458 10.086 87.995 1.00 86.88 194 ARG A CA 1
ATOM 1519 C C . ARG A 1 194 ? -52.289 9.412 89.092 1.00 86.88 194 ARG A C 1
ATOM 1521 O O . ARG A 1 194 ? -52.745 10.112 89.989 1.00 86.88 194 ARG A O 1
ATOM 1528 N N . GLN A 1 195 ? -52.459 8.090 89.043 1.00 84.56 195 GLN A N 1
ATOM 1529 C CA . GLN A 1 195 ? -53.181 7.327 90.070 1.00 84.56 195 GLN A CA 1
ATOM 1530 C C . GLN A 1 195 ? -52.416 7.232 91.396 1.00 84.56 195 GLN A C 1
ATOM 1532 O O . GLN A 1 195 ? -53.005 7.439 92.452 1.00 84.56 195 GLN A O 1
ATOM 1537 N N . VAL A 1 196 ? -51.114 6.938 91.354 1.00 81.19 196 VAL A N 1
ATOM 1538 C CA . VAL A 1 196 ? -50.289 6.748 92.561 1.00 81.19 196 VAL A CA 1
ATOM 1539 C C . VAL A 1 196 ? -50.025 8.070 93.289 1.00 81.19 196 VAL A C 1
ATOM 1541 O O . VAL A 1 196 ? -49.995 8.096 94.515 1.00 81.19 196 VAL A O 1
ATOM 1544 N N . TYR A 1 197 ? -49.867 9.177 92.557 1.00 75.38 197 TYR A N 1
ATOM 1545 C CA . TYR A 1 197 ? -49.490 10.480 93.122 1.00 75.38 197 TYR A CA 1
ATOM 1546 C C . TYR A 1 197 ? -50.627 11.518 93.119 1.00 75.38 197 TYR A C 1
ATOM 1548 O O . TYR A 1 197 ? -50.339 12.712 93.056 1.00 75.38 197 TYR A O 1
ATOM 1556 N N . GLY A 1 198 ? -51.897 11.083 93.150 1.00 51.97 198 GLY A N 1
ATOM 1557 C CA . GLY A 1 198 ? -53.114 11.905 93.026 1.00 51.97 198 GLY A CA 1
ATOM 1558 C C . GLY A 1 198 ? -52.942 13.408 93.302 1.00 51.97 198 GLY A C 1
ATOM 1559 O O . GLY A 1 198 ? -52.728 13.822 94.437 1.00 51.97 198 GLY A O 1
ATOM 1560 N N . SER A 1 199 ? -53.018 14.212 92.235 1.00 57.41 199 SER A N 1
ATOM 1561 C CA . SER A 1 199 ? -53.181 15.678 92.223 1.00 57.41 199 SER A CA 1
ATOM 1562 C C . SER A 1 199 ? -52.567 16.469 93.393 1.00 57.41 199 SER A C 1
ATOM 1564 O O . SER A 1 199 ? -53.241 17.294 94.006 1.00 57.41 199 SER A O 1
ATOM 1566 N N . SER A 1 200 ? -51.268 16.302 93.653 1.00 43.34 200 SER A N 1
ATOM 1567 C CA . SER A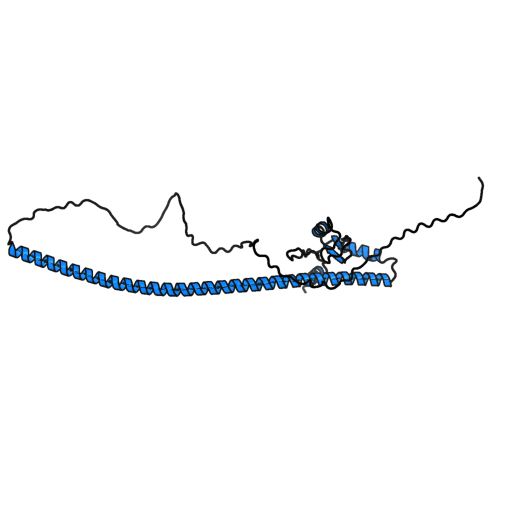 1 200 ? -50.459 17.348 94.293 1.00 43.34 200 SER A CA 1
ATOM 1568 C C . SER A 1 200 ? -49.413 17.891 93.303 1.00 43.34 200 SER A C 1
ATOM 1570 O O . SER A 1 200 ? -48.500 17.206 92.859 1.00 43.34 200 SER A O 1
ATOM 1572 N N . SER A 1 201 ? -49.690 19.135 92.903 1.00 48.19 201 SER A N 1
ATOM 1573 C CA . SER A 1 201 ? -48.980 20.123 92.063 1.00 48.19 201 SER A CA 1
ATOM 1574 C C . SER A 1 201 ? -47.459 20.272 92.311 1.00 48.19 201 SER A C 1
ATOM 1576 O O . SER A 1 201 ? -46.986 19.806 93.343 1.00 48.19 201 SER A O 1
ATOM 1578 N N . PRO A 1 202 ? -46.703 21.103 91.555 1.00 52.81 202 PRO A N 1
ATOM 1579 C CA . PRO A 1 202 ? -46.621 21.340 90.112 1.00 52.81 202 PRO A CA 1
ATOM 1580 C C . PRO A 1 202 ? -45.263 20.850 89.548 1.00 52.81 202 PRO A C 1
ATOM 1582 O O . PRO A 1 202 ? -44.373 20.399 90.264 1.00 52.81 202 PRO A O 1
ATOM 1585 N N . ALA A 1 203 ? -45.085 20.975 88.232 1.00 47.78 203 ALA A N 1
ATOM 1586 C CA . ALA A 1 203 ? -43.805 20.780 87.553 1.00 47.78 203 ALA A CA 1
ATOM 1587 C C . ALA A 1 203 ? -42.667 21.643 88.142 1.00 47.78 203 ALA A C 1
ATOM 1589 O O . ALA A 1 203 ? -42.876 22.839 88.356 1.00 47.78 203 ALA A O 1
ATOM 1590 N N . PRO A 1 204 ? -41.423 21.136 88.244 1.00 42.19 204 PRO A N 1
ATOM 1591 C CA . PRO A 1 204 ? -40.270 21.969 87.987 1.00 42.19 204 PRO A CA 1
ATOM 1592 C C . PRO A 1 204 ? -40.061 22.011 86.474 1.00 42.19 204 PRO A C 1
ATOM 1594 O O . PRO A 1 204 ? -39.869 20.994 85.804 1.00 42.19 204 PRO A O 1
ATOM 1597 N N . ALA A 1 205 ? -40.114 23.222 85.934 1.00 51.56 205 ALA A N 1
ATOM 1598 C CA . ALA A 1 205 ? -39.606 23.530 84.616 1.00 51.56 205 ALA A CA 1
ATOM 1599 C C . ALA A 1 205 ? -38.114 23.166 84.553 1.00 51.56 205 ALA A C 1
ATOM 1601 O O . ALA A 1 205 ? -37.261 23.980 84.893 1.00 51.56 205 ALA A O 1
ATOM 1602 N N . PHE A 1 206 ? -37.784 21.971 84.068 1.00 42.81 206 PHE A N 1
ATOM 1603 C CA . PHE A 1 206 ? -36.476 21.743 83.469 1.00 42.81 206 PHE A CA 1
ATOM 1604 C C . PHE A 1 206 ? -36.566 22.133 81.996 1.00 42.81 206 PHE A C 1
ATOM 1606 O O . PHE A 1 206 ? -36.727 21.315 81.094 1.00 42.81 206 PHE A O 1
ATOM 1613 N N . ARG A 1 207 ? -36.478 23.450 81.765 1.00 46.31 207 ARG A N 1
ATOM 1614 C CA . ARG A 1 207 ? -35.925 23.975 80.517 1.00 46.31 207 ARG A CA 1
ATOM 1615 C C . ARG A 1 207 ? -34.495 23.444 80.424 1.00 46.31 207 ARG A C 1
ATOM 1617 O O . ARG A 1 207 ? -33.577 24.068 80.950 1.00 46.31 207 ARG A O 1
ATOM 1624 N N . HIS A 1 208 ? -34.286 22.347 79.705 1.00 45.47 208 HIS A N 1
ATOM 1625 C CA . HIS A 1 208 ? -33.049 22.245 78.946 1.00 45.47 208 HIS A CA 1
ATOM 1626 C C . HIS A 1 208 ? -33.184 23.192 77.762 1.00 45.47 208 HIS A C 1
ATOM 1628 O O . HIS A 1 208 ? -33.862 22.937 76.772 1.00 45.47 208 HIS A O 1
ATOM 1634 N N . GLN A 1 209 ? -32.621 24.370 78.000 1.00 39.00 209 GLN A N 1
ATOM 1635 C CA . GLN A 1 209 ? -32.023 25.270 77.037 1.00 39.00 209 GLN A CA 1
ATOM 1636 C C . GLN A 1 209 ? -31.860 24.632 75.650 1.00 39.00 209 GLN A C 1
ATOM 1638 O O . GLN A 1 209 ? -30.996 23.786 75.432 1.00 39.00 209 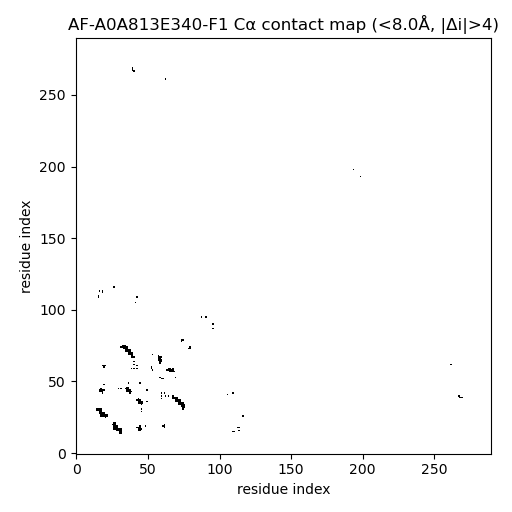GLN A O 1
ATOM 1643 N N . ALA A 1 210 ? -32.679 25.093 74.706 1.00 47.34 210 ALA A N 1
ATOM 1644 C CA . ALA A 1 210 ? -32.288 25.089 73.312 1.00 47.34 210 ALA A CA 1
ATOM 1645 C C . ALA A 1 210 ? -30.977 25.882 73.205 1.00 47.34 210 ALA A C 1
ATOM 1647 O O . ALA A 1 210 ? -30.935 27.070 73.533 1.00 47.34 210 ALA A O 1
ATOM 1648 N N . GLN A 1 211 ? -29.912 25.213 72.777 1.00 42.94 211 GLN A N 1
ATOM 1649 C CA . GLN A 1 211 ? -28.821 25.858 72.059 1.00 42.94 211 GLN A CA 1
ATOM 1650 C C . GLN A 1 211 ? -28.896 25.460 70.578 1.00 42.94 211 GLN A C 1
ATOM 1652 O O . GLN A 1 211 ? -29.487 24.430 70.245 1.00 42.94 211 GLN A O 1
ATOM 1657 N N . PRO A 1 212 ? -28.410 26.338 69.689 1.00 46.66 212 PRO A N 1
ATOM 1658 C CA . PRO A 1 212 ? -28.891 26.444 68.324 1.00 46.66 212 PRO A CA 1
ATOM 1659 C C . PRO A 1 212 ? -28.197 25.478 67.356 1.00 46.66 212 PRO A C 1
ATOM 1661 O O . PRO A 1 212 ? -27.066 25.057 67.561 1.00 46.66 212 PRO A O 1
ATOM 1664 N N . ALA A 1 213 ? -28.929 25.185 66.282 1.00 46.56 213 ALA A N 1
ATOM 1665 C CA . ALA A 1 213 ? -28.495 24.868 64.924 1.00 46.56 213 ALA A CA 1
ATOM 1666 C C . ALA A 1 213 ? -27.038 24.401 64.698 1.00 46.56 213 ALA A C 1
ATOM 1668 O O . ALA A 1 213 ? -26.123 25.211 64.589 1.00 46.56 213 ALA A O 1
ATOM 1669 N N . PHE A 1 214 ? -26.888 23.119 64.360 1.00 37.56 214 PHE A N 1
ATOM 1670 C CA . PHE A 1 214 ? -26.169 22.761 63.137 1.00 37.56 214 PHE A CA 1
ATOM 1671 C C . PHE A 1 214 ? -27.199 22.231 62.144 1.00 37.56 214 PHE A C 1
ATOM 1673 O O . PHE A 1 214 ? -27.754 21.147 62.306 1.00 37.56 214 PHE A O 1
ATOM 1680 N N . GLY A 1 215 ? -27.532 23.069 61.164 1.00 44.41 215 GLY A N 1
ATOM 1681 C CA . GLY A 1 215 ? -28.407 22.698 60.068 1.00 44.41 215 GLY A CA 1
ATOM 1682 C C . GLY A 1 215 ? -27.727 21.687 59.150 1.00 44.41 215 GLY A C 1
ATOM 1683 O O . GLY A 1 215 ? -26.585 21.878 58.751 1.00 44.41 215 GLY A O 1
ATOM 1684 N N . PHE A 1 216 ? -28.472 20.659 58.763 1.00 40.19 216 PHE A N 1
ATOM 1685 C CA . PHE A 1 216 ? -28.328 20.021 57.460 1.00 40.19 216 PHE A CA 1
ATOM 1686 C C . PHE A 1 216 ? -29.719 19.969 56.835 1.00 40.19 216 PHE A C 1
ATOM 1688 O O . PHE A 1 216 ? -30.419 18.962 56.850 1.00 40.19 216 PHE A O 1
ATOM 1695 N N . GLY A 1 217 ? -30.149 21.127 56.334 1.00 36.50 217 GLY A N 1
ATOM 1696 C CA . GLY A 1 217 ? -31.043 21.135 55.193 1.00 36.50 217 GLY A CA 1
ATOM 1697 C C . GLY A 1 217 ? -30.207 20.765 53.976 1.00 36.50 217 GLY A C 1
ATOM 1698 O O . GLY A 1 217 ? -29.215 21.432 53.692 1.00 36.50 217 GLY A O 1
ATOM 1699 N N . SER A 1 218 ? -30.605 19.725 53.256 1.00 42.44 218 SER A N 1
ATOM 1700 C CA . SER A 1 218 ? -30.199 19.557 51.865 1.00 42.44 218 SER A CA 1
ATOM 1701 C C . SER A 1 218 ? -31.403 19.863 50.987 1.00 42.44 218 SER A C 1
ATOM 1703 O O . SER A 1 218 ? -32.231 18.983 50.759 1.00 42.44 218 SER A O 1
ATOM 1705 N N . PRO A 1 219 ? -31.543 21.105 50.500 1.00 53.53 219 PRO A N 1
ATOM 1706 C CA . PRO A 1 219 ? -32.259 21.357 49.274 1.00 53.53 219 PRO A CA 1
ATOM 1707 C C . PRO A 1 219 ? -31.308 21.215 48.077 1.00 53.53 219 PRO A C 1
ATOM 1709 O O . PRO A 1 219 ? -30.102 21.442 48.168 1.00 53.53 219 PRO A O 1
ATOM 1712 N N . MET A 1 220 ? -31.914 20.828 46.960 1.00 54.62 220 MET A N 1
ATOM 1713 C CA . MET A 1 220 ? -31.510 21.082 45.574 1.00 54.62 220 MET A CA 1
ATOM 1714 C C . MET A 1 220 ? -30.408 22.144 45.387 1.00 54.62 220 MET A C 1
ATOM 1716 O O . MET A 1 220 ? -30.560 23.275 45.848 1.00 54.62 220 MET A O 1
ATOM 1720 N N . PHE A 1 221 ? -29.374 21.827 44.598 1.00 37.09 221 PHE A N 1
ATOM 1721 C CA . PHE A 1 221 ? -28.452 22.833 44.061 1.00 37.09 221 PHE A CA 1
ATOM 1722 C C . PHE A 1 221 ? -28.183 22.612 42.565 1.00 37.09 221 PHE A C 1
ATOM 1724 O O . PHE A 1 221 ? -27.551 21.637 42.160 1.00 37.09 221 PHE A O 1
ATOM 1731 N N . HIS A 1 222 ? -28.647 23.565 41.757 1.00 36.50 222 HIS A N 1
ATOM 1732 C CA . HIS A 1 222 ? -28.139 23.860 40.421 1.00 36.50 222 HIS A CA 1
ATOM 1733 C C . HIS A 1 222 ? -27.153 25.040 40.522 1.00 36.50 222 HIS A C 1
ATOM 1735 O O . HIS A 1 222 ? -27.524 26.092 41.026 1.00 36.50 222 HIS A O 1
ATOM 1741 N N . GLY A 1 223 ? -25.953 24.878 39.951 1.00 36.25 223 GLY A N 1
ATOM 1742 C CA . GLY A 1 223 ? -25.297 25.910 39.133 1.00 36.25 223 GLY A CA 1
ATOM 1743 C C . GLY A 1 223 ? -24.332 26.931 39.770 1.00 36.25 223 GLY A C 1
ATOM 1744 O O . GLY A 1 223 ? -24.734 27.780 40.552 1.00 36.25 223 GLY A O 1
ATOM 1745 N N . ALA A 1 224 ? -23.111 26.933 39.209 1.00 35.16 224 ALA A N 1
ATOM 1746 C CA . ALA A 1 224 ? -22.170 28.051 38.990 1.00 35.16 224 ALA A CA 1
ATOM 1747 C C . ALA A 1 224 ? -20.950 28.244 39.936 1.00 35.16 224 ALA A C 1
ATOM 1749 O O . ALA A 1 224 ? -21.045 28.370 41.149 1.00 35.16 224 ALA A O 1
ATOM 1750 N N . THR A 1 225 ? -19.784 28.272 39.275 1.00 41.69 225 THR A N 1
ATOM 1751 C CA . THR A 1 225 ? -18.357 28.313 39.685 1.00 41.69 225 THR A CA 1
ATOM 1752 C C . THR A 1 225 ? -17.852 29.728 40.065 1.00 41.69 225 THR A C 1
ATOM 1754 O O . THR A 1 225 ? -18.522 30.679 39.659 1.00 41.69 225 THR A O 1
ATOM 1757 N N . PRO A 1 226 ? -16.666 29.934 40.711 1.00 47.16 226 PRO A N 1
ATOM 1758 C CA . PRO A 1 226 ? -15.360 29.929 40.003 1.00 47.16 226 PRO A CA 1
ATOM 1759 C C . PRO A 1 226 ? -14.085 29.498 40.795 1.00 47.16 226 PRO A C 1
ATOM 1761 O O . PRO A 1 226 ? -14.005 29.582 42.012 1.00 47.16 226 PRO A O 1
ATOM 1764 N N . ALA A 1 227 ? -13.066 29.120 40.004 1.00 34.66 227 ALA A N 1
ATOM 1765 C CA . ALA A 1 227 ? -11.607 29.311 40.152 1.00 34.66 227 ALA A CA 1
ATOM 1766 C C . ALA A 1 227 ? -10.789 28.695 41.323 1.00 34.66 227 ALA A C 1
ATOM 1768 O O . ALA A 1 227 ? -10.756 29.226 42.425 1.00 34.66 227 ALA A O 1
ATOM 1769 N N . GLY A 1 228 ? -9.918 27.723 40.978 1.00 32.69 228 GLY A N 1
ATOM 1770 C CA . GLY A 1 228 ? -8.518 27.718 41.455 1.00 32.69 228 GLY A CA 1
ATOM 1771 C C . GLY A 1 228 ? -7.931 26.445 42.097 1.00 32.69 228 GLY A C 1
ATOM 1772 O O . GLY A 1 228 ? -7.789 26.417 43.306 1.00 32.69 228 GLY A O 1
ATOM 1773 N N . ALA A 1 229 ? -7.454 25.496 41.264 1.00 35.25 229 ALA A N 1
ATOM 1774 C CA . ALA A 1 229 ? -6.357 24.511 41.492 1.00 35.25 229 ALA A CA 1
ATOM 1775 C C . ALA A 1 229 ? -6.507 23.463 42.639 1.00 35.25 229 ALA A C 1
ATOM 1777 O O . ALA A 1 229 ? -6.749 23.811 43.778 1.00 35.25 229 ALA A O 1
ATOM 1778 N N . ARG A 1 230 ? -6.312 22.1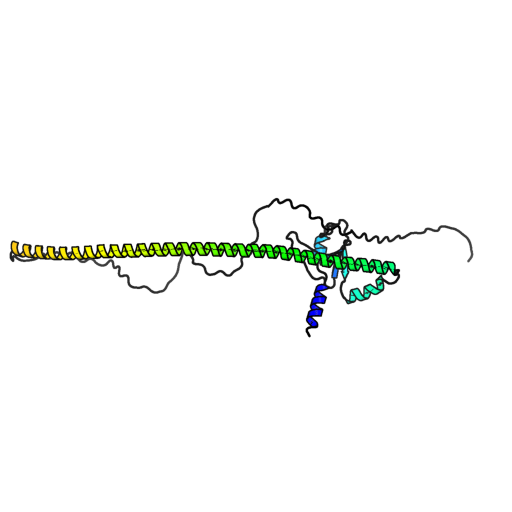40 42.485 1.00 36.69 230 ARG A N 1
ATOM 1779 C CA . ARG A 1 230 ? -5.528 21.294 41.560 1.00 36.69 230 ARG A CA 1
ATOM 1780 C C . ARG A 1 230 ? -6.288 19.990 41.237 1.00 36.69 230 ARG A C 1
ATOM 1782 O O . ARG A 1 230 ? -7.133 19.547 42.002 1.00 36.69 230 ARG A O 1
ATOM 1789 N N . ARG A 1 231 ? -5.976 19.414 40.072 1.00 44.09 231 ARG A N 1
ATOM 1790 C CA . ARG A 1 231 ? -6.745 18.407 39.321 1.00 44.09 231 ARG A CA 1
ATOM 1791 C C . ARG A 1 231 ? -6.149 16.994 39.430 1.00 44.09 231 ARG A C 1
ATOM 1793 O O . ARG A 1 231 ? -4.969 16.830 39.139 1.00 44.09 231 ARG A O 1
ATOM 1800 N N . THR A 1 232 ? -6.992 15.991 39.669 1.00 37.38 232 THR A N 1
ATOM 1801 C CA . THR A 1 232 ? -6.840 14.609 39.171 1.00 37.38 232 THR A CA 1
ATOM 1802 C C . THR A 1 232 ? -8.169 14.204 38.533 1.00 37.38 232 THR A C 1
ATOM 1804 O O . THR A 1 232 ? -9.129 13.819 39.190 1.00 37.38 232 THR A O 1
ATOM 1807 N N . SER A 1 233 ? -8.258 14.427 37.225 1.00 34.38 233 SER A N 1
ATOM 1808 C CA . SER A 1 233 ? -9.452 14.242 36.405 1.00 34.38 233 SER A CA 1
ATOM 1809 C C . SER A 1 233 ? -9.463 12.857 35.753 1.00 34.38 233 SER A C 1
ATOM 1811 O O . SER A 1 233 ? -8.665 12.619 34.848 1.00 34.38 233 SER A O 1
ATOM 1813 N N . PHE A 1 234 ? -10.401 11.991 36.152 1.00 36.28 234 PHE A N 1
ATOM 1814 C CA . PHE A 1 234 ? -10.926 10.925 35.292 1.00 36.28 234 PHE A CA 1
ATOM 1815 C C . PHE A 1 234 ? -11.864 11.585 34.277 1.00 36.28 234 PHE A C 1
ATOM 1817 O O . PHE A 1 234 ? -12.992 11.958 34.591 1.00 36.28 234 PHE A O 1
ATOM 1824 N N . ALA A 1 235 ? -11.344 11.823 33.077 1.00 34.12 235 ALA A N 1
ATOM 1825 C CA . ALA A 1 235 ? -12.124 12.282 31.943 1.00 34.12 235 ALA A CA 1
ATOM 1826 C C . ALA A 1 235 ? -12.676 11.058 31.202 1.00 34.12 235 ALA 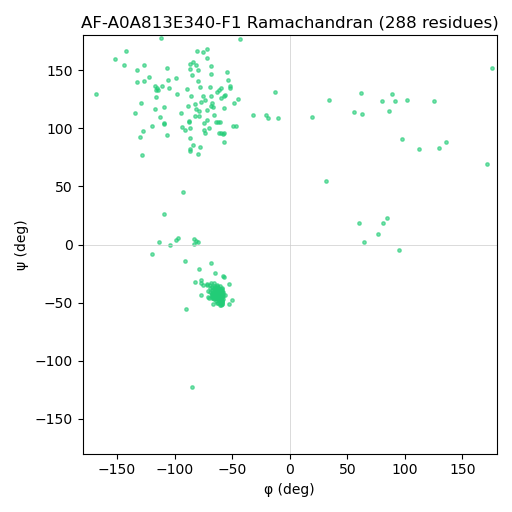A C 1
ATOM 1828 O O . ALA A 1 235 ? -11.901 10.272 30.661 1.00 34.12 235 ALA A O 1
ATOM 1829 N N . MET A 1 236 ? -14.006 10.942 31.119 1.00 47.38 236 MET A N 1
ATOM 1830 C CA . MET A 1 236 ? -14.624 10.336 29.942 1.00 47.38 236 MET A CA 1
ATOM 1831 C C . MET A 1 236 ? -14.219 11.197 28.746 1.00 47.38 236 MET A C 1
ATOM 1833 O O . MET A 1 236 ? -14.628 12.351 28.612 1.00 47.38 236 MET A O 1
ATOM 1837 N N . GLY A 1 237 ? -13.295 10.659 27.957 1.00 30.86 237 GLY A N 1
ATOM 1838 C CA . GLY A 1 237 ? -12.813 11.269 26.732 1.00 30.86 237 GLY A CA 1
ATOM 1839 C C . GLY A 1 237 ? -13.770 11.012 25.564 1.00 30.86 237 GLY A C 1
ATOM 1840 O O . GLY A 1 237 ? -14.499 10.022 25.563 1.00 30.86 237 GLY A O 1
ATOM 1841 N N . PRO A 1 238 ? -13.761 11.902 24.563 1.00 34.41 238 PRO A N 1
ATOM 1842 C CA . PRO A 1 238 ? -14.626 11.837 23.396 1.00 34.41 238 PRO A CA 1
ATOM 1843 C C . PRO A 1 238 ? -14.203 10.707 22.455 1.00 34.41 238 PRO A C 1
ATOM 1845 O O . PRO A 1 238 ? -13.043 10.290 22.447 1.00 34.41 238 PRO A O 1
ATOM 1848 N N . SER A 1 239 ? -15.130 10.299 21.584 1.00 44.28 239 SER A N 1
ATOM 1849 C CA . SER A 1 239 ? -14.811 9.640 20.316 1.00 44.28 239 SER A CA 1
ATOM 1850 C C . SER A 1 239 ? -13.692 10.407 19.605 1.00 44.28 239 SER A C 1
ATOM 1852 O O . SER A 1 239 ? -13.918 11.461 19.011 1.00 44.28 239 SER A O 1
ATOM 1854 N N . LYS A 1 240 ? -12.465 9.888 19.685 1.00 37.12 240 LYS A N 1
ATOM 1855 C CA . LYS A 1 240 ? -11.355 10.302 18.835 1.00 37.12 240 LYS A CA 1
ATOM 1856 C C . LYS A 1 240 ? -11.423 9.484 17.555 1.00 37.12 240 LYS A C 1
ATOM 1858 O O . LYS A 1 240 ? -10.821 8.426 17.435 1.00 37.12 240 LYS A O 1
ATOM 1863 N N . VAL A 1 241 ? -12.117 10.045 16.576 1.00 48.47 241 VAL A N 1
ATOM 1864 C CA . VAL A 1 241 ? -11.574 10.072 15.221 1.00 48.47 241 VAL A CA 1
ATOM 1865 C C . VAL A 1 241 ? -10.310 10.927 15.298 1.00 48.47 241 VAL A C 1
ATOM 1867 O O . VAL A 1 241 ? -10.408 12.136 15.468 1.00 48.47 241 VAL A O 1
ATOM 1870 N N . LEU A 1 242 ? -9.131 10.309 15.251 1.00 36.09 242 LEU A N 1
ATOM 1871 C CA . LEU A 1 242 ? -7.934 10.911 14.665 1.00 36.09 242 LEU A CA 1
ATOM 1872 C C . LEU A 1 242 ? -6.858 9.839 14.509 1.00 36.09 242 LEU A C 1
ATOM 1874 O O . LEU A 1 242 ? -6.531 9.137 15.465 1.00 36.09 242 LEU A O 1
ATOM 1878 N N . GLY A 1 243 ? -6.297 9.760 13.304 1.00 41.59 243 GLY A N 1
ATOM 1879 C CA . GLY A 1 243 ? -5.095 8.989 13.045 1.00 41.59 243 GLY A CA 1
ATOM 1880 C C . GLY A 1 243 ? -3.982 9.356 14.023 1.00 41.59 243 GLY A C 1
ATOM 1881 O O . GLY A 1 243 ? -3.727 10.528 14.300 1.00 41.59 243 GLY A O 1
ATOM 1882 N N . GLN A 1 244 ? -3.314 8.327 14.521 1.00 33.62 244 GLN A N 1
ATOM 1883 C CA . GLN A 1 244 ? -1.951 8.438 14.994 1.00 33.62 244 GLN A CA 1
ATOM 1884 C C . GLN A 1 244 ? -1.103 7.543 14.104 1.00 33.62 244 GLN A C 1
ATOM 1886 O O . GLN A 1 244 ? -1.307 6.334 14.009 1.00 33.62 244 GLN A O 1
ATOM 1891 N N . SER A 1 245 ? -0.201 8.216 13.400 1.00 40.66 245 SER A N 1
ATOM 1892 C CA . SER A 1 245 ? 1.098 7.717 12.982 1.00 40.66 245 SER A CA 1
ATOM 1893 C C . SER A 1 245 ? 1.656 6.735 14.013 1.00 40.66 245 SER A C 1
ATOM 1895 O O . SER A 1 245 ? 1.996 7.129 15.129 1.00 40.66 245 SER A O 1
ATOM 1897 N N . PHE A 1 246 ? 1.730 5.467 13.625 1.00 28.73 246 PHE A N 1
ATOM 1898 C CA . PHE A 1 246 ? 2.630 4.502 14.234 1.00 28.73 246 PHE A CA 1
ATOM 1899 C C . PHE A 1 246 ? 3.951 4.623 13.484 1.00 28.73 246 PHE A C 1
ATOM 1901 O O . PHE A 1 246 ? 4.032 4.191 12.336 1.00 28.73 246 PHE A O 1
ATOM 1908 N N . ASP A 1 247 ? 4.942 5.234 14.127 1.00 40.16 247 ASP A N 1
ATOM 1909 C CA . ASP A 1 247 ? 6.340 5.060 13.759 1.00 40.16 247 ASP A CA 1
ATOM 1910 C C . ASP A 1 247 ? 7.076 4.359 14.903 1.00 40.16 247 ASP A C 1
ATOM 1912 O O . ASP A 1 247 ? 6.914 4.694 16.076 1.00 40.16 247 ASP A O 1
ATOM 1916 N N . GLU A 1 248 ? 7.842 3.361 14.476 1.00 36.56 248 GLU A N 1
ATOM 1917 C CA . GLU A 1 248 ? 8.995 2.720 15.102 1.00 36.56 248 GLU A CA 1
ATOM 1918 C C . GLU A 1 248 ? 8.904 2.109 16.510 1.00 36.56 248 GLU A C 1
ATOM 1920 O O . GLU A 1 248 ? 8.949 2.765 17.548 1.00 36.56 248 GLU A O 1
ATOM 1925 N N . GLY A 1 249 ? 9.048 0.778 16.513 1.00 31.44 249 GLY A N 1
ATOM 1926 C CA . GLY A 1 249 ? 9.993 0.134 17.419 1.00 31.44 249 GLY A CA 1
ATOM 1927 C C . GLY A 1 249 ? 9.465 -1.102 18.129 1.00 31.44 249 GLY A C 1
ATOM 1928 O O . GLY A 1 249 ? 9.050 -1.007 19.277 1.00 31.44 249 GLY A O 1
ATOM 1929 N N . GLN A 1 250 ? 9.609 -2.281 17.513 1.00 32.00 250 GLN A N 1
ATOM 1930 C CA . GLN A 1 250 ? 10.520 -3.313 18.031 1.00 32.00 250 GLN A CA 1
ATOM 1931 C C . GLN A 1 250 ? 10.473 -4.631 17.245 1.00 32.00 250 GLN A C 1
ATOM 1933 O O . GLN A 1 250 ? 9.441 -5.067 16.752 1.00 32.00 250 GLN A O 1
ATOM 1938 N N . ALA A 1 251 ? 11.638 -5.282 17.300 1.00 31.95 251 ALA A N 1
ATOM 1939 C CA . ALA A 1 251 ? 11.897 -6.713 17.172 1.00 31.95 251 ALA A CA 1
ATOM 1940 C C . ALA A 1 251 ? 12.341 -7.232 15.795 1.00 31.95 251 ALA A C 1
ATOM 1942 O O . ALA A 1 251 ? 11.576 -7.712 14.965 1.00 31.95 251 ALA A O 1
ATOM 1943 N N . ARG A 1 252 ? 13.676 -7.232 15.667 1.00 39.66 252 ARG A N 1
ATOM 1944 C CA . ARG A 1 252 ? 14.495 -8.253 15.004 1.00 39.66 252 ARG A CA 1
ATOM 1945 C C . ARG A 1 252 ? 13.766 -9.596 14.879 1.00 39.66 252 ARG A C 1
ATOM 1947 O O . ARG A 1 252 ? 13.646 -10.331 15.856 1.00 39.66 252 ARG A O 1
ATOM 1954 N N . LEU A 1 253 ? 13.436 -9.966 13.650 1.00 33.03 253 LEU A N 1
ATOM 1955 C CA . LEU A 1 253 ? 13.341 -11.360 13.245 1.00 33.03 253 LEU A CA 1
ATOM 1956 C C . LEU A 1 253 ? 14.518 -11.645 12.317 1.00 33.03 253 LEU A C 1
ATOM 1958 O O . LEU A 1 253 ? 14.547 -11.245 11.156 1.00 33.03 253 LEU A O 1
ATOM 1962 N N . HIS A 1 254 ? 15.516 -12.339 12.863 1.00 36.56 254 HIS A N 1
ATOM 1963 C CA . HIS A 1 254 ? 16.454 -13.112 12.063 1.00 36.56 254 HIS A CA 1
ATOM 1964 C C . HIS A 1 254 ? 15.649 -14.193 11.330 1.00 36.56 254 HIS A C 1
ATOM 1966 O O . HIS A 1 254 ? 15.345 -15.243 11.887 1.00 36.56 254 HIS A O 1
ATOM 1972 N N . GLY A 1 255 ? 15.285 -13.908 10.083 1.00 28.47 255 GLY A N 1
ATOM 1973 C CA . GLY A 1 255 ? 14.628 -14.828 9.168 1.00 28.47 255 GLY A CA 1
ATOM 1974 C C . GLY A 1 255 ? 15.413 -14.864 7.870 1.00 28.47 255 GLY A C 1
ATOM 1975 O O . GLY A 1 255 ? 15.299 -13.981 7.031 1.00 28.47 255 GLY A O 1
ATOM 1976 N N . ARG A 1 256 ? 16.264 -15.878 7.750 1.00 33.81 256 ARG A N 1
ATOM 1977 C CA . ARG A 1 256 ? 17.085 -16.224 6.590 1.00 33.81 256 ARG A CA 1
ATOM 1978 C C . ARG A 1 256 ? 16.183 -16.430 5.360 1.00 33.81 256 ARG A C 1
ATOM 1980 O O . ARG A 1 256 ? 15.754 -17.550 5.107 1.00 33.81 256 ARG A O 1
ATOM 1987 N N . LEU A 1 257 ? 15.887 -15.369 4.610 1.00 32.41 257 LEU A N 1
ATOM 1988 C CA . LEU A 1 257 ? 15.243 -15.476 3.303 1.00 32.41 257 LEU A CA 1
ATOM 1989 C C . LEU A 1 257 ? 16.317 -15.783 2.265 1.00 32.41 257 LEU A C 1
ATOM 1991 O O . LEU A 1 257 ? 17.222 -14.995 1.993 1.00 32.41 257 LEU A O 1
ATOM 1995 N N . GLN A 1 258 ? 16.234 -17.007 1.760 1.00 31.64 258 GLN A N 1
ATOM 1996 C CA . GLN A 1 258 ? 16.975 -17.476 0.607 1.00 31.64 258 GLN A CA 1
ATOM 1997 C C . GLN A 1 258 ? 16.774 -16.498 -0.548 1.00 31.64 258 GLN A C 1
ATOM 1999 O O . GLN A 1 258 ? 15.655 -16.078 -0.833 1.00 31.64 258 GLN A O 1
ATOM 2004 N N . ALA A 1 259 ? 17.883 -16.166 -1.201 1.00 31.19 259 ALA A N 1
ATOM 2005 C CA . ALA A 1 259 ? 17.922 -15.450 -2.457 1.00 31.19 259 ALA A CA 1
ATOM 2006 C C . ALA A 1 259 ? 16.965 -16.105 -3.465 1.00 31.19 259 ALA A C 1
ATOM 2008 O O . ALA A 1 259 ? 17.280 -17.131 -4.073 1.00 31.19 259 ALA A O 1
ATOM 2009 N N . GLY A 1 260 ? 15.794 -15.496 -3.649 1.00 28.81 260 GLY A N 1
ATOM 2010 C CA . GLY A 1 260 ? 15.034 -15.641 -4.877 1.00 28.81 260 GLY A CA 1
ATOM 2011 C C . GLY A 1 260 ? 15.905 -15.066 -5.981 1.00 28.81 260 GLY A C 1
ATOM 2012 O O . GLY A 1 260 ? 16.126 -13.859 -6.035 1.00 28.81 260 GLY A O 1
ATOM 2013 N N . ARG A 1 261 ? 16.490 -15.952 -6.791 1.00 30.16 261 ARG A N 1
ATOM 2014 C CA . ARG A 1 261 ? 17.279 -15.590 -7.970 1.00 30.16 261 ARG A CA 1
ATOM 2015 C C . ARG A 1 261 ? 16.460 -14.577 -8.779 1.00 30.16 261 ARG A C 1
ATOM 2017 O O . ARG A 1 261 ? 15.354 -14.941 -9.187 1.00 30.16 261 ARG A O 1
ATOM 2024 N N . PRO A 1 262 ? 16.951 -13.357 -9.055 1.00 36.31 262 PRO A N 1
ATOM 2025 C CA . PRO A 1 262 ? 16.386 -12.616 -10.164 1.00 36.31 262 PRO A CA 1
ATOM 2026 C C . PRO A 1 262 ? 16.601 -13.481 -11.406 1.00 36.31 262 PRO A C 1
ATOM 2028 O O . PRO A 1 262 ? 17.668 -14.087 -11.575 1.00 36.31 262 PRO A O 1
ATOM 2031 N N . ALA A 1 263 ? 15.561 -13.608 -12.230 1.00 35.06 263 ALA A N 1
ATOM 2032 C CA . ALA A 1 263 ? 15.700 -14.171 -13.561 1.00 35.06 263 ALA A CA 1
ATOM 2033 C C . ALA A 1 263 ? 16.944 -13.538 -14.196 1.00 35.06 263 ALA A C 1
ATOM 2035 O O . ALA A 1 263 ? 17.093 -12.317 -14.169 1.00 35.06 263 ALA A O 1
ATOM 2036 N N . LEU A 1 264 ? 17.873 -14.380 -14.649 1.00 33.00 264 LEU A N 1
ATOM 2037 C CA . LEU A 1 264 ? 19.092 -13.958 -15.325 1.00 33.00 264 LEU A CA 1
ATOM 2038 C C . LEU A 1 264 ? 18.681 -13.132 -16.544 1.00 33.00 264 LEU A C 1
ATOM 2040 O O . LEU A 1 264 ? 18.348 -13.686 -17.587 1.00 33.00 264 LEU A O 1
ATOM 2044 N N . VAL A 1 265 ? 18.666 -11.813 -16.389 1.00 44.75 265 VAL A N 1
ATOM 2045 C CA . VAL A 1 265 ? 18.583 -10.889 -17.511 1.00 44.75 265 VAL A CA 1
ATOM 2046 C C . VAL A 1 265 ? 19.989 -10.868 -18.110 1.00 44.75 265 VAL A C 1
ATOM 2048 O O . VAL A 1 265 ? 20.945 -10.618 -17.366 1.00 44.75 265 VAL A O 1
ATOM 2051 N N . PRO A 1 266 ? 20.171 -11.196 -19.399 1.00 33.81 266 PRO A N 1
ATOM 2052 C CA . PRO A 1 266 ? 21.492 -11.164 -20.005 1.00 33.81 266 PRO A CA 1
ATOM 2053 C C . PRO A 1 266 ? 22.057 -9.742 -19.904 1.00 33.81 266 PRO A C 1
ATOM 2055 O O . PRO A 1 266 ? 21.416 -8.767 -20.292 1.00 33.81 266 PRO A O 1
ATOM 2058 N N . ALA A 1 267 ? 23.258 -9.625 -19.337 1.00 36.38 267 ALA A N 1
ATOM 2059 C CA . ALA A 1 267 ? 23.996 -8.373 -19.293 1.00 36.38 267 ALA A CA 1
ATOM 2060 C C . ALA A 1 267 ? 24.385 -7.985 -20.727 1.00 36.38 267 ALA A C 1
ATOM 2062 O O . ALA A 1 267 ? 25.212 -8.648 -21.355 1.00 36.38 267 ALA A O 1
ATOM 2063 N N . PHE A 1 268 ? 23.788 -6.916 -21.251 1.00 40.94 268 PHE A N 1
ATOM 2064 C CA . PHE A 1 268 ? 24.181 -6.357 -22.538 1.00 40.94 268 PHE A CA 1
ATOM 2065 C C . PHE A 1 268 ? 25.537 -5.653 -22.403 1.00 40.94 268 PHE A C 1
ATOM 2067 O O . PHE A 1 268 ? 25.686 -4.664 -21.687 1.00 40.94 268 PHE A O 1
ATOM 2074 N N . SER A 1 269 ? 26.542 -6.182 -23.101 1.00 30.67 269 SER A N 1
ATOM 2075 C CA . SER A 1 269 ? 27.850 -5.546 -23.251 1.00 30.67 269 SER A CA 1
ATOM 2076 C C . SER A 1 269 ? 27.795 -4.605 -24.450 1.00 30.67 269 SER A C 1
ATOM 2078 O O . SER A 1 269 ? 27.783 -5.051 -25.594 1.00 30.67 269 SER A O 1
ATOM 2080 N N . PHE A 1 270 ? 27.747 -3.296 -24.202 1.00 32.12 270 PHE A N 1
ATOM 2081 C CA . PHE A 1 270 ? 27.850 -2.296 -25.264 1.00 32.12 270 PHE A CA 1
ATOM 2082 C C . PHE A 1 270 ? 29.327 -2.145 -25.669 1.00 32.12 270 PHE A C 1
ATOM 2084 O O . PHE A 1 270 ? 30.041 -1.280 -25.159 1.00 32.12 270 PHE A O 1
ATOM 2091 N N . SER A 1 271 ? 29.817 -3.019 -26.551 1.00 31.48 271 SER A N 1
ATOM 2092 C CA . SER A 1 271 ? 31.166 -2.913 -27.125 1.00 31.48 271 SER A CA 1
ATOM 2093 C C . SER A 1 271 ? 31.188 -1.879 -28.251 1.00 31.48 271 SER A C 1
ATOM 2095 O O . SER A 1 271 ? 31.191 -2.217 -29.429 1.00 31.48 271 SER A O 1
ATOM 2097 N N . GLY A 1 272 ? 31.211 -0.598 -27.884 1.00 30.83 272 GLY A N 1
ATOM 2098 C CA . GLY A 1 272 ? 31.613 0.483 -28.783 1.00 30.83 272 GLY A CA 1
ATOM 2099 C C . GLY A 1 272 ? 33.129 0.665 -28.737 1.00 30.83 272 GLY A C 1
ATOM 2100 O O . GLY A 1 272 ? 33.617 1.517 -27.998 1.00 30.83 272 GLY A O 1
ATOM 2101 N N . ALA A 1 273 ? 33.876 -0.154 -29.479 1.00 31.06 273 ALA A N 1
ATOM 2102 C CA . ALA A 1 273 ? 35.311 0.034 -29.677 1.00 31.06 273 ALA A CA 1
ATOM 2103 C C . ALA A 1 273 ? 35.541 1.133 -30.731 1.00 31.06 273 ALA A C 1
ATOM 2105 O O . ALA A 1 273 ? 35.243 0.948 -31.908 1.00 31.06 273 ALA A O 1
ATOM 2106 N N . GLN A 1 274 ? 36.054 2.288 -30.303 1.00 37.28 274 GLN A N 1
ATOM 2107 C CA . GLN A 1 274 ? 36.697 3.255 -31.192 1.00 37.28 274 GLN A CA 1
ATOM 2108 C C . GLN A 1 274 ? 38.168 2.859 -31.316 1.00 37.28 274 GLN A C 1
ATOM 2110 O O . GLN A 1 274 ? 38.961 3.138 -30.421 1.00 37.28 274 GLN A O 1
ATOM 2115 N N . ASP A 1 275 ? 38.518 2.194 -32.416 1.00 30.72 275 ASP A N 1
ATOM 2116 C CA . ASP A 1 275 ? 39.906 1.929 -32.788 1.00 30.72 275 ASP A CA 1
ATOM 2117 C C . ASP A 1 275 ? 40.408 3.083 -33.670 1.00 30.72 275 ASP A C 1
ATOM 2119 O O . ASP A 1 275 ? 40.128 3.165 -34.867 1.00 30.72 275 ASP A O 1
ATOM 2123 N N . SER A 1 276 ? 41.132 4.026 -33.068 1.00 38.09 276 SER A N 1
ATOM 2124 C CA . SER A 1 276 ? 41.922 5.021 -33.796 1.00 38.09 276 SER A CA 1
ATOM 2125 C C . SER A 1 276 ? 43.284 4.416 -34.145 1.00 38.09 276 SER A C 1
ATOM 2127 O O . SER A 1 276 ? 44.261 4.574 -33.411 1.00 38.09 276 SER A O 1
ATOM 2129 N N . GLY A 1 277 ? 43.337 3.703 -35.270 1.00 30.31 277 GLY A N 1
ATOM 2130 C CA . GLY A 1 277 ? 44.570 3.190 -35.858 1.00 30.31 277 GLY A CA 1
ATOM 2131 C C . GLY A 1 277 ? 45.382 4.301 -36.525 1.00 30.31 277 GLY A C 1
ATOM 2132 O O . GLY A 1 277 ? 45.063 4.751 -37.624 1.00 30.31 277 GLY A O 1
ATOM 2133 N N . ALA A 1 278 ? 46.460 4.723 -35.865 1.00 36.78 278 ALA A N 1
ATOM 2134 C CA . ALA A 1 278 ? 47.528 5.515 -36.459 1.00 36.78 278 ALA A CA 1
ATOM 2135 C C . ALA A 1 278 ? 48.352 4.637 -37.419 1.00 36.78 278 ALA A C 1
ATOM 2137 O O . ALA A 1 278 ? 49.132 3.791 -36.984 1.00 36.78 278 ALA A O 1
ATOM 2138 N N . ALA A 1 279 ? 48.201 4.848 -38.727 1.00 36.47 279 ALA A N 1
ATOM 2139 C CA . ALA A 1 279 ? 49.091 4.280 -39.734 1.00 36.47 279 ALA A CA 1
ATOM 2140 C C . ALA A 1 279 ? 50.201 5.287 -40.069 1.00 36.47 279 ALA A C 1
ATOM 2142 O O . ALA A 1 279 ? 50.011 6.248 -40.812 1.00 36.47 279 ALA A O 1
ATOM 2143 N N . SER A 1 280 ? 51.371 5.038 -39.484 1.00 34.41 280 SER A N 1
ATOM 2144 C CA . SER A 1 280 ? 52.658 5.581 -39.907 1.00 34.41 280 SER A CA 1
ATOM 2145 C C . SER A 1 280 ? 53.037 4.969 -41.260 1.00 34.41 280 SER A C 1
ATOM 2147 O O . SER A 1 280 ? 53.187 3.753 -41.364 1.00 34.41 280 SER A O 1
ATOM 2149 N N . VAL A 1 281 ? 53.199 5.800 -42.292 1.00 37.22 281 VAL A N 1
ATOM 2150 C CA . VAL A 1 281 ? 53.853 5.417 -43.550 1.00 37.22 281 VAL A CA 1
ATOM 2151 C C . VAL A 1 281 ? 55.068 6.319 -43.732 1.00 37.22 281 VAL A C 1
ATOM 2153 O O . VAL A 1 281 ? 54.961 7.481 -44.117 1.00 37.22 281 VAL A O 1
ATOM 2156 N N . ALA A 1 282 ? 56.235 5.757 -43.429 1.00 33.06 282 ALA A N 1
ATOM 2157 C CA . ALA A 1 282 ? 57.526 6.250 -43.877 1.00 33.06 282 ALA A CA 1
ATOM 2158 C C . ALA A 1 282 ? 57.859 5.593 -45.226 1.00 33.06 282 ALA A C 1
ATOM 2160 O O . ALA A 1 282 ? 57.730 4.377 -45.363 1.00 33.06 282 ALA A O 1
ATOM 2161 N N . GLY A 1 283 ? 58.311 6.380 -46.208 1.00 29.59 283 GLY A N 1
ATOM 2162 C CA . GLY A 1 283 ? 58.750 5.836 -47.495 1.00 29.59 283 GLY A CA 1
ATOM 2163 C C . GLY A 1 283 ? 59.040 6.863 -48.590 1.00 29.59 283 GLY A C 1
ATOM 2164 O O . GLY A 1 283 ? 58.302 6.934 -49.559 1.00 29.59 283 GLY A O 1
ATOM 2165 N N . ASN A 1 284 ? 60.120 7.629 -48.409 1.00 32.41 284 ASN A N 1
ATOM 2166 C CA . ASN A 1 284 ? 61.073 8.151 -49.405 1.00 32.41 284 ASN A CA 1
ATOM 2167 C C . ASN A 1 284 ? 60.622 8.552 -50.832 1.00 32.41 284 ASN A C 1
ATOM 2169 O O . ASN A 1 284 ? 60.345 7.700 -51.667 1.00 32.41 284 ASN A O 1
ATOM 2173 N N . GLY A 1 285 ? 60.930 9.811 -51.187 1.00 30.92 285 GLY A N 1
ATOM 2174 C CA . GLY A 1 285 ? 61.952 10.057 -52.218 1.00 30.92 285 GLY A CA 1
ATOM 2175 C C . GLY A 1 285 ? 61.585 10.913 -53.442 1.00 30.92 285 GLY A C 1
ATOM 2176 O O . GLY A 1 285 ? 60.769 10.515 -54.259 1.00 30.92 285 GLY A O 1
ATOM 2177 N N . PHE A 1 286 ? 62.386 11.976 -53.619 1.00 32.03 286 PHE A N 1
ATOM 2178 C CA . PHE A 1 286 ? 62.807 12.652 -54.866 1.00 32.03 286 PHE A CA 1
ATOM 2179 C C . PHE A 1 286 ? 61.990 13.803 -55.494 1.00 32.03 286 PHE A C 1
ATOM 2181 O O . PHE A 1 286 ? 60.831 13.660 -55.856 1.00 32.03 286 PHE A O 1
ATOM 2188 N N . GLY A 1 287 ? 62.723 14.899 -55.779 1.00 31.48 287 GLY A N 1
ATOM 2189 C CA . GLY A 1 287 ? 62.468 15.851 -56.877 1.00 31.48 287 GLY A CA 1
ATOM 2190 C C . GLY A 1 287 ? 62.032 17.255 -56.430 1.00 31.48 287 GLY A C 1
ATOM 2191 O O . GLY A 1 287 ? 60.850 17.486 -56.268 1.00 31.48 287 GLY A O 1
ATOM 2192 N N . SER A 1 288 ? 62.924 18.177 -56.051 1.00 35.38 288 SER A N 1
ATOM 2193 C CA . SER A 1 288 ? 63.752 19.045 -56.915 1.00 35.38 288 SER A CA 1
ATOM 2194 C C . SER A 1 288 ? 63.029 20.283 -57.488 1.00 35.38 288 SER A C 1
ATOM 2196 O O . SER A 1 288 ? 62.091 20.161 -58.264 1.00 35.38 288 SER A O 1
ATOM 2198 N N . LEU A 1 289 ? 63.636 21.439 -57.179 1.00 39.84 289 LEU A N 1
ATOM 2199 C CA . LEU A 1 289 ? 63.726 22.701 -57.933 1.00 39.84 289 LEU A CA 1
ATOM 2200 C C . LEU A 1 289 ? 62.631 23.786 -57.828 1.00 39.84 289 LEU A C 1
ATOM 2202 O O . LEU A 1 289 ? 61.577 23.698 -58.447 1.00 39.84 289 LEU A O 1
ATOM 2206 N N . ARG A 1 290 ? 63.128 24.899 -57.256 1.00 42.25 290 ARG A N 1
ATOM 2207 C CA . ARG A 1 290 ? 62.812 26.333 -57.411 1.00 42.25 290 ARG A CA 1
ATOM 2208 C C . ARG A 1 290 ? 61.693 26.931 -56.572 1.00 42.25 290 ARG A C 1
ATOM 2210 O O . ARG A 1 290 ? 60.523 26.559 -56.757 1.00 42.25 290 ARG A O 1
#

InterPro domains:
  IPR001841 Zinc finger, RING-type [PF14634] (27-64)
  IPR013083 Zinc finger, RING/FYVE/PHD-type [G3DSA:3.30.40.10] (24-79)
  IPR042448 E3 ubiquitin-protein ligase CCNB1IP1 [PTHR14305] (16-197)

Secondary structure (DSSP, 8-state):
--HHHHHHHHHHHT--B---B-TTS-B---B--SEEEEETTS-EE-HHHHHHHHSS-SB-TTT--BT--EEEEE--HHHHHHHHHHHHTT--HHHHHHHHHHHHHHHHHHHHHHHHHHHHHHHHHHHHHHHHHHHHHHHHHHHHHHHHHHHHHHHHHHHHHHHHHHHHHHHHHHHHHHHHHHHHHHHHHHHHHHHHTTT-------------------------------------------------------------------------------------------